Protein AF-A0A955LQU4-F1 (afdb_monomer)

Radius of gyration: 22.31 Å; Cα contacts (8 Å, |Δi|>4): 212; chains: 1; bounding box: 45×70×63 Å

Solvent-accessible surface area (backbone atoms only — not comparable to full-atom values): 13825 Å² total; per-residue (Å²): 140,81,87,83,70,94,76,80,77,74,74,73,78,75,71,75,77,79,80,69,67,91,81,78,77,40,45,30,39,38,71,84,73,49,65,41,46,60,78,84,33,59,74,56,64,71,61,47,57,58,42,55,76,76,35,56,70,70,55,35,55,52,48,52,51,49,51,27,34,52,47,47,26,52,52,51,50,52,51,55,42,51,52,56,29,56,76,69,72,57,76,84,48,72,68,57,51,50,32,38,32,54,64,73,68,58,80,57,99,74,73,55,69,68,56,51,52,50,51,46,51,51,53,47,50,51,51,42,43,25,52,34,29,73,76,59,31,73,56,27,29,41,45,95,87,70,50,75,41,35,46,46,10,51,51,54,50,53,51,50,35,41,73,71,61,30,42,44,52,82,44,70,74,50,51,52,15,56,51,49,57,40,60,83,50,47,69,92,78,33,58,74,43,58,68,64,58,48,52,48,49,53,67,33,51,91,39,50,77,77,45,63,70,54,64,68,43,54,70,70,56,47,48,50,53,52,49,49,55,53,50,45,57,52,55,63,73,75,109

Nearest PDB structures (foldseek):
  7n9l-assembly1_A  TM=2.670E-01  e=8.583E+00  Paramagnetospirillum magnetotacticum
  5cdo-assembly2_R  TM=2.499E-01  e=8.583E+00  Staphylococcus aureus subsp. aureus N315

Secondary structure (DSSP, 8-state):
-------------------S-TTS--SEEETTTEEE-GGGGPPPHHHHHHHHHHS-HHHHHHHHHHHHHHHHHHHHHHHHHHHHHHHTT----HHHHHHHHHHTT---S---HHHHHHHHHHHHHHHHHHHHHHHH---EEE-TTS-EEEHHHHHHHHHHHHHTT-EE-SSGGGGHHHHHHHHTT-TTTSPEEPHHHHHHHHHS-TTS-TTHHHHHS-HHHHHHHHHHHHHHHHHHHH-

Mean predicted aligned error: 10.2 Å

Foldseek 3Di:
DDDPDDDPPVPPPPVPDPVPPPDDQAQKFAQNPDGHHLVQLFDPPVVLVVVPVVDDPVVSVVVRLVSSLQSLLVVNVVVLLVVLCVVVVHDQDPVLLVLQCVVVVNPDPDDDPVVSVVSRVVVSVLLSQLSLCVVQNDWWFQDPVRDIGRLRSVVVSVVVSVVVVNIDGPDPSSVVSVVVNCVVCPVVPTDIDQSLRVLCCSCDPPSDDSDDSLVPDDVVVVVVSVVVNVVSVVVVVVD

Sequence (239 aa):
MKRYSAGMILLLALSVVSSSAAGDEPAAAVFNNDRIMPQALQLPEDRAASRRTELSEVKFLQFEYTYRMETLARRIHAKMKHRLLEEYGYEVTDLEVNAYLQQVRKLRSKMSEAELIQVRSQIADWHFDSILYDRFGGQAVRLPNGRIKPVEAYYAYVEELMAEKVLFFPIIEYRAALKILSVYFERDKYPEVHELEALKYFLQPSWGPFNERYNALPMREKIRIRNEIKRLRIIQKAL

pLDDT: mean 79.17, std 15.27, range [38.69, 96.88]

Structure (mmCIF, N/CA/C/O backbone):
data_AF-A0A955LQU4-F1
#
_entry.id   AF-A0A955LQU4-F1
#
loop_
_atom_site.group_PDB
_atom_site.id
_atom_site.type_symbol
_atom_site.label_atom_id
_atom_site.label_alt_id
_atom_site.label_comp_id
_atom_site.label_asym_id
_atom_site.label_entity_id
_atom_site.label_seq_id
_atom_site.pdbx_PDB_ins_code
_atom_site.Cartn_x
_atom_site.Cartn_y
_atom_site.Cartn_z
_atom_site.occupancy
_atom_site.B_iso_or_equiv
_atom_site.auth_seq_id
_atom_site.auth_comp_id
_atom_site.auth_asym_id
_atom_site.auth_atom_id
_atom_site.pdbx_PDB_model_num
ATOM 1 N N . MET A 1 1 ? 19.299 -49.299 -18.671 1.00 40.16 1 MET A N 1
ATOM 2 C CA . MET A 1 1 ? 19.823 -47.914 -18.660 1.00 40.16 1 MET A CA 1
ATOM 3 C C . MET A 1 1 ? 19.243 -47.163 -19.851 1.00 40.16 1 MET A C 1
ATOM 5 O O . MET A 1 1 ? 19.657 -47.420 -20.972 1.00 40.16 1 MET A O 1
ATOM 9 N N . LYS A 1 2 ? 18.244 -46.299 -19.633 1.00 39.81 2 LYS A N 1
ATOM 10 C CA . LYS A 1 2 ? 17.692 -45.412 -20.667 1.00 39.81 2 LYS A CA 1
ATOM 11 C C . LYS A 1 2 ? 17.990 -43.971 -20.262 1.00 39.81 2 LYS A C 1
ATOM 13 O O . LYS A 1 2 ? 17.513 -43.510 -19.232 1.00 39.81 2 LYS A O 1
ATOM 18 N N . ARG A 1 3 ? 18.831 -43.307 -21.054 1.00 49.62 3 ARG A N 1
ATOM 19 C CA . ARG A 1 3 ? 19.042 -41.859 -21.024 1.00 49.62 3 ARG A CA 1
ATOM 20 C C . ARG A 1 3 ? 17.845 -41.226 -21.735 1.00 49.62 3 ARG A C 1
ATOM 22 O O . ARG A 1 3 ? 17.721 -41.402 -22.941 1.00 49.62 3 ARG A O 1
ATOM 29 N N . TYR A 1 4 ? 16.979 -40.525 -21.007 1.00 49.25 4 TYR A N 1
ATOM 30 C CA . TYR A 1 4 ? 16.063 -39.562 -21.616 1.00 49.25 4 TYR A CA 1
ATOM 31 C C . TYR A 1 4 ? 16.709 -38.186 -21.511 1.00 49.25 4 TYR A C 1
ATOM 33 O O . TYR A 1 4 ? 16.733 -37.537 -20.470 1.00 49.25 4 TYR A O 1
ATOM 41 N N . SER A 1 5 ? 17.350 -37.844 -22.618 1.00 42.19 5 SER A N 1
ATOM 42 C CA . SER A 1 5 ? 17.880 -36.546 -22.987 1.00 42.19 5 SER A CA 1
ATOM 43 C C . SER A 1 5 ? 16.798 -35.469 -22.960 1.00 42.19 5 SER A C 1
ATOM 45 O O . SER A 1 5 ? 15.691 -35.687 -23.446 1.00 42.19 5 SER A O 1
ATOM 47 N N . ALA A 1 6 ? 17.183 -34.311 -22.421 1.00 47.75 6 ALA A N 1
ATOM 48 C CA . ALA A 1 6 ? 16.876 -32.974 -22.922 1.00 47.75 6 ALA A CA 1
ATOM 49 C C . ALA A 1 6 ? 15.773 -32.916 -23.992 1.00 47.75 6 ALA A C 1
ATOM 51 O O . ALA A 1 6 ? 16.010 -33.165 -25.171 1.00 47.75 6 ALA A O 1
ATOM 52 N N . GLY A 1 7 ? 14.572 -32.555 -23.562 1.00 38.69 7 GLY A N 1
ATOM 53 C CA . GLY A 1 7 ? 13.441 -32.356 -24.459 1.00 38.69 7 GLY A CA 1
ATOM 54 C C . GLY A 1 7 ? 12.296 -31.592 -23.816 1.00 38.69 7 GLY A C 1
ATOM 55 O O . GLY A 1 7 ? 11.179 -31.666 -24.301 1.00 38.69 7 GLY A O 1
ATOM 56 N N . MET A 1 8 ? 12.548 -30.856 -22.731 1.00 40.12 8 MET A N 1
ATOM 57 C CA . MET A 1 8 ? 11.617 -29.837 -22.260 1.00 40.12 8 MET A CA 1
ATOM 58 C C . MET A 1 8 ? 12.115 -28.502 -22.800 1.00 40.12 8 MET A C 1
ATOM 60 O O . MET A 1 8 ? 12.612 -27.641 -22.078 1.00 40.12 8 MET A O 1
ATOM 64 N N . ILE A 1 9 ? 12.004 -28.375 -24.127 1.00 46.25 9 ILE A N 1
ATOM 65 C CA . ILE A 1 9 ? 11.743 -27.093 -24.770 1.00 46.25 9 ILE A CA 1
ATOM 66 C C . ILE A 1 9 ? 10.423 -26.650 -24.143 1.00 46.25 9 ILE A C 1
ATOM 68 O O . ILE A 1 9 ? 9.337 -26.959 -24.629 1.00 46.25 9 ILE A O 1
ATOM 72 N N . LEU A 1 10 ? 10.528 -26.011 -22.978 1.00 42.56 10 LEU A N 1
ATOM 73 C CA . LEU A 1 10 ? 9.505 -25.121 -22.488 1.00 42.56 10 LEU A CA 1
ATOM 74 C C . LEU A 1 10 ? 9.496 -24.016 -23.538 1.00 42.56 10 LEU A C 1
ATOM 76 O O . LEU A 1 10 ? 10.286 -23.074 -23.481 1.00 42.56 10 LEU A O 1
ATOM 80 N N . LEU A 1 11 ? 8.686 -24.243 -24.572 1.00 44.16 11 LEU A N 1
ATOM 81 C CA . LEU A 1 11 ? 8.164 -23.236 -25.466 1.00 44.16 11 LEU A CA 1
ATOM 82 C C . LEU A 1 11 ? 7.558 -22.178 -24.549 1.00 44.16 11 LEU A C 1
ATOM 84 O O . LEU A 1 11 ? 6.384 -22.215 -24.188 1.00 44.16 11 LEU A O 1
ATOM 88 N N . LEU A 1 12 ? 8.421 -21.252 -24.133 1.00 42.44 12 LEU A N 1
ATOM 89 C CA . LEU A 1 12 ? 8.117 -19.846 -24.087 1.00 42.44 12 LEU A CA 1
ATOM 90 C C . LEU A 1 12 ? 7.324 -19.579 -25.359 1.00 42.44 12 LEU A C 1
ATOM 92 O O . LEU A 1 12 ? 7.883 -19.336 -26.427 1.00 42.44 12 LEU A O 1
ATOM 96 N N . ALA A 1 13 ? 6.004 -19.640 -25.224 1.00 46.00 13 ALA A N 1
ATOM 97 C CA . ALA A 1 13 ? 5.103 -18.801 -25.973 1.00 46.00 13 ALA A CA 1
ATOM 98 C C . ALA A 1 13 ? 5.449 -17.350 -25.599 1.00 46.00 13 ALA A C 1
ATOM 100 O O . ALA A 1 13 ? 4.719 -16.647 -24.914 1.00 46.00 13 ALA A O 1
ATOM 101 N N . LEU A 1 14 ? 6.626 -16.922 -26.061 1.00 41.50 14 LEU A N 1
ATOM 102 C CA . LEU A 1 14 ? 6.908 -15.604 -26.582 1.00 41.50 14 LEU A CA 1
ATOM 103 C C . LEU A 1 14 ? 6.019 -15.453 -27.820 1.00 41.50 14 LEU A C 1
ATOM 105 O O . LEU A 1 14 ? 6.490 -15.378 -28.951 1.00 41.50 14 LEU A O 1
ATOM 109 N N . SER A 1 15 ? 4.704 -15.427 -27.614 1.00 45.94 15 SER A N 1
ATOM 110 C CA . SER A 1 15 ? 3.785 -14.770 -28.530 1.00 45.94 15 SER A CA 1
ATOM 111 C C . SER A 1 15 ? 4.004 -13.271 -28.362 1.00 45.94 15 SER A C 1
ATOM 113 O O . SER A 1 15 ? 3.210 -12.544 -27.773 1.00 45.94 15 SER A O 1
ATOM 115 N N . VAL A 1 16 ? 5.160 -12.835 -28.857 1.00 45.94 16 VAL A N 1
ATOM 116 C CA . VAL A 1 16 ? 5.380 -11.477 -29.319 1.00 45.94 16 VAL A CA 1
ATOM 117 C C . VAL A 1 16 ? 4.377 -11.274 -30.457 1.00 45.94 16 VAL A C 1
ATOM 119 O O . VAL A 1 16 ? 4.255 -12.114 -31.345 1.00 45.94 16 VAL A O 1
ATOM 122 N N . VAL A 1 17 ? 3.666 -10.150 -30.402 1.00 43.34 17 VAL A N 1
ATOM 123 C CA . VAL A 1 17 ? 2.757 -9.624 -31.433 1.00 43.34 17 VAL A CA 1
ATOM 124 C C . VAL A 1 17 ? 1.354 -10.249 -31.493 1.00 43.34 17 VAL A C 1
ATOM 126 O O . VAL A 1 17 ? 0.945 -10.821 -32.497 1.00 43.34 17 VAL A O 1
ATOM 129 N N . SER A 1 18 ? 0.529 -9.993 -30.475 1.00 41.38 18 SER A N 1
ATOM 130 C CA . SER A 1 18 ? -0.852 -9.601 -30.794 1.00 41.38 18 SER A CA 1
ATOM 131 C C . SER A 1 18 ? -0.834 -8.112 -31.131 1.00 41.38 18 SER A C 1
ATOM 133 O O . SER A 1 18 ? -0.948 -7.255 -30.261 1.00 41.38 18 SER A O 1
ATOM 135 N N . SER A 1 19 ? -0.641 -7.805 -32.414 1.00 42.69 19 SER A N 1
ATOM 136 C CA . SER A 1 19 ? -0.897 -6.501 -33.035 1.00 42.69 19 SER A CA 1
ATOM 137 C C . SER A 1 19 ? -2.405 -6.242 -33.165 1.00 42.69 19 SER A C 1
ATOM 139 O O . SER A 1 19 ? -2.889 -5.770 -34.192 1.00 42.69 19 SER A O 1
ATOM 141 N N . SER A 1 20 ? -3.174 -6.568 -32.129 1.00 43.19 20 SER A N 1
ATOM 142 C CA . SER A 1 20 ? -4.546 -6.111 -31.965 1.00 43.19 20 SER A CA 1
ATOM 143 C C . SER A 1 20 ? -4.470 -4.651 -31.540 1.00 43.19 20 SER A C 1
ATOM 145 O O . SER A 1 20 ? -4.216 -4.381 -30.374 1.00 43.19 20 SER A O 1
ATOM 147 N N . ALA A 1 21 ? -4.571 -3.742 -32.515 1.00 47.31 21 ALA A N 1
ATOM 148 C CA . ALA A 1 21 ? -4.733 -2.297 -32.341 1.00 47.31 21 ALA A CA 1
ATOM 149 C C . ALA A 1 21 ? -4.040 -1.742 -31.081 1.00 47.31 21 ALA A C 1
ATOM 151 O O . ALA A 1 21 ? -4.667 -1.529 -30.044 1.00 47.31 21 ALA A O 1
ATOM 152 N N . ALA A 1 22 ? -2.725 -1.524 -31.170 1.00 51.47 22 ALA A N 1
ATOM 153 C CA . ALA A 1 22 ? -1.984 -0.776 -30.164 1.00 51.47 22 ALA A CA 1
ATOM 154 C C . ALA A 1 22 ? -2.627 0.615 -30.009 1.00 51.47 22 ALA A C 1
ATOM 156 O O . ALA A 1 22 ? -2.397 1.498 -30.829 1.00 51.47 22 ALA A O 1
ATOM 157 N N . GLY A 1 23 ? -3.476 0.792 -28.998 1.00 55.94 23 GLY A N 1
ATOM 158 C CA . GLY A 1 23 ? -4.169 2.057 -28.777 1.00 55.94 23 GLY A CA 1
ATOM 159 C C . GLY A 1 23 ? -4.952 2.100 -27.475 1.00 55.94 23 GLY A C 1
ATOM 160 O O . GLY A 1 23 ? -4.567 2.832 -26.567 1.00 55.94 23 GLY A O 1
ATOM 161 N N . ASP A 1 24 ? -6.005 1.289 -27.349 1.00 71.38 24 ASP A N 1
ATOM 162 C CA . ASP A 1 24 ? -7.117 1.704 -26.478 1.00 71.38 24 ASP A CA 1
ATOM 163 C C . ASP A 1 24 ? -7.481 0.758 -25.330 1.00 71.38 24 ASP A C 1
ATOM 165 O O . ASP A 1 24 ? -8.279 1.136 -24.462 1.00 71.38 24 ASP A O 1
ATOM 169 N N . GLU A 1 25 ? -6.916 -0.452 -25.277 1.00 84.75 25 GLU A N 1
ATOM 170 C CA . GLU A 1 25 ? -7.230 -1.381 -24.191 1.00 84.75 25 GLU A CA 1
ATOM 171 C C . GLU A 1 25 ? -6.335 -1.126 -22.962 1.00 84.75 25 GLU A C 1
ATOM 173 O O . GLU A 1 25 ? -5.103 -1.174 -23.059 1.00 84.75 25 GLU A O 1
ATOM 178 N N . PRO A 1 26 ? -6.920 -0.821 -21.788 1.00 88.44 26 PRO A N 1
ATOM 179 C CA . PRO A 1 26 ? -6.140 -0.557 -20.588 1.00 88.44 26 PRO A CA 1
ATOM 180 C C . PRO A 1 26 ? -5.525 -1.848 -20.036 1.00 88.44 26 PRO A C 1
ATOM 182 O O . PRO A 1 26 ? -6.122 -2.913 -20.106 1.00 88.44 26 PRO A O 1
ATOM 185 N N . ALA A 1 27 ? -4.366 -1.757 -19.385 1.00 86.75 27 ALA A N 1
ATOM 186 C CA . ALA A 1 27 ? -3.795 -2.873 -18.631 1.00 86.75 27 ALA A CA 1
ATOM 187 C C . ALA A 1 27 ? -4.682 -3.275 -17.437 1.00 86.75 27 ALA A C 1
ATOM 189 O O . ALA A 1 27 ? -4.802 -4.453 -17.100 1.00 86.75 27 ALA A O 1
ATOM 190 N N . ALA A 1 28 ? -5.318 -2.288 -16.805 1.00 86.31 28 ALA A N 1
ATOM 191 C CA . ALA A 1 28 ? -6.349 -2.491 -15.798 1.00 86.31 28 ALA A CA 1
ATOM 192 C C . ALA A 1 28 ? -7.329 -1.315 -15.795 1.00 86.31 28 ALA A C 1
ATOM 194 O O . ALA A 1 28 ? -6.941 -0.173 -16.056 1.00 86.31 28 ALA A O 1
ATOM 195 N N . ALA A 1 29 ? -8.581 -1.594 -15.452 1.00 86.81 29 ALA A N 1
ATOM 196 C CA . ALA A 1 29 ? -9.570 -0.584 -15.112 1.00 86.81 29 ALA A CA 1
ATOM 197 C C . ALA A 1 29 ? -9.882 -0.695 -13.618 1.00 86.81 29 ALA A C 1
ATOM 199 O O . ALA A 1 29 ? -10.211 -1.775 -13.121 1.00 86.81 29 ALA A O 1
ATOM 200 N N . VAL A 1 30 ? -9.752 0.424 -12.912 1.00 85.31 30 VAL A N 1
ATOM 201 C CA . VAL A 1 30 ? -10.101 0.557 -11.498 1.00 85.31 30 VAL A CA 1
ATOM 202 C C . VAL A 1 30 ? -11.245 1.576 -11.410 1.00 85.31 30 VAL A C 1
ATOM 204 O O . VAL A 1 30 ? -11.258 2.556 -12.143 1.00 85.31 30 VAL A O 1
ATOM 207 N N . PHE A 1 31 ? -12.253 1.334 -10.584 1.00 86.69 31 PHE A N 1
ATOM 208 C CA . PHE A 1 31 ? -13.381 2.234 -10.304 1.00 86.69 31 PHE A CA 1
ATOM 209 C C . PHE A 1 31 ? -14.068 2.826 -11.547 1.00 86.69 31 PHE A C 1
ATOM 211 O O . PHE A 1 31 ? -14.345 4.020 -11.605 1.00 86.69 31 PHE A O 1
ATOM 218 N N . ASN A 1 32 ? -14.347 1.970 -12.540 1.00 71.31 32 ASN A N 1
ATOM 219 C CA . ASN A 1 32 ? -15.077 2.224 -13.797 1.00 71.31 32 ASN A CA 1
ATOM 220 C C . ASN A 1 32 ? -14.512 3.295 -14.753 1.00 71.31 32 ASN A C 1
ATOM 222 O O . ASN A 1 32 ? -14.767 3.199 -15.950 1.00 71.31 32 ASN A O 1
ATOM 226 N N . ASN A 1 33 ? -13.685 4.235 -14.290 1.00 73.81 33 ASN A N 1
ATOM 227 C CA . ASN A 1 33 ? -13.154 5.339 -15.101 1.00 73.81 33 ASN A CA 1
ATOM 228 C C . ASN A 1 33 ? -11.627 5.470 -15.041 1.00 73.81 33 ASN A C 1
ATOM 230 O O . ASN A 1 33 ? -11.029 6.131 -15.889 1.00 73.81 33 ASN A O 1
ATOM 234 N N . ASP A 1 34 ? -10.972 4.809 -14.088 1.00 86.56 34 ASP A N 1
ATOM 235 C CA . ASP A 1 34 ? -9.530 4.904 -13.930 1.00 86.56 34 ASP A CA 1
ATOM 236 C C . ASP A 1 34 ? -8.807 3.813 -14.720 1.00 86.56 34 ASP A C 1
ATOM 238 O O . ASP A 1 34 ? -8.510 2.715 -14.235 1.00 86.56 34 ASP A O 1
ATOM 242 N N . ARG A 1 35 ? -8.495 4.147 -15.971 1.00 90.38 35 ARG A N 1
ATOM 243 C CA . ARG A 1 35 ? -7.749 3.293 -16.896 1.00 90.38 35 ARG A CA 1
ATOM 244 C C . ARG A 1 35 ? -6.244 3.419 -16.674 1.00 90.38 35 ARG A C 1
ATOM 246 O O . ARG A 1 35 ? -5.666 4.497 -16.802 1.00 90.38 35 ARG A O 1
ATOM 253 N N . ILE A 1 36 ? -5.586 2.303 -16.378 1.00 90.69 36 ILE A N 1
ATOM 254 C CA . ILE A 1 36 ? -4.126 2.216 -16.330 1.00 90.69 36 ILE A CA 1
ATOM 255 C C . ILE A 1 36 ? -3.648 1.721 -17.690 1.00 90.69 36 ILE A C 1
ATOM 257 O O . ILE A 1 36 ? -3.820 0.552 -18.018 1.00 90.69 36 ILE A O 1
ATOM 261 N N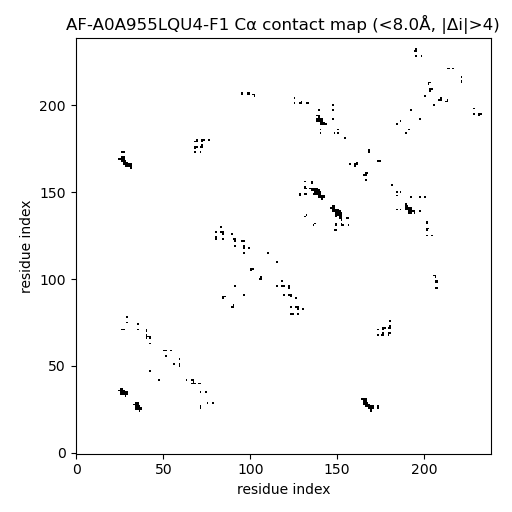 . MET A 1 37 ? -3.053 2.609 -18.481 1.00 92.31 37 MET A N 1
ATOM 262 C CA . MET A 1 37 ? -2.593 2.277 -19.830 1.00 92.31 37 MET A CA 1
ATOM 263 C C . MET A 1 37 ? -1.240 1.542 -19.807 1.00 92.31 37 MET A C 1
ATOM 265 O O . MET A 1 37 ? -0.397 1.868 -18.964 1.00 92.31 37 MET A O 1
ATOM 269 N N . PRO A 1 38 ? -0.981 0.589 -20.725 1.00 89.88 38 PRO A N 1
ATOM 270 C CA . PRO A 1 38 ? 0.285 -0.152 -20.778 1.00 89.88 38 PRO A CA 1
ATOM 271 C C . PRO A 1 38 ? 1.540 0.732 -20.858 1.00 89.88 38 PRO A C 1
ATOM 273 O O . PRO A 1 38 ? 2.564 0.404 -20.260 1.00 89.88 38 PRO A O 1
ATOM 276 N N . GLN A 1 39 ? 1.458 1.882 -21.534 1.00 90.94 39 GLN A N 1
ATOM 277 C CA . GLN A 1 39 ? 2.551 2.854 -21.670 1.00 90.94 39 GLN A CA 1
ATOM 278 C C . GLN A 1 39 ? 2.987 3.410 -20.306 1.00 90.94 39 GLN A C 1
ATOM 280 O O . GLN A 1 39 ? 4.168 3.637 -20.069 1.00 90.94 39 GLN A O 1
ATOM 285 N N . ALA A 1 40 ? 2.054 3.543 -19.358 1.00 90.38 40 ALA A N 1
ATOM 286 C CA . ALA A 1 40 ? 2.338 4.007 -18.000 1.00 90.38 40 ALA A CA 1
ATOM 287 C C . ALA A 1 40 ? 3.061 2.960 -17.125 1.00 90.38 40 ALA A C 1
ATOM 289 O O . ALA A 1 40 ? 3.354 3.237 -15.953 1.00 90.38 40 ALA A O 1
ATOM 290 N N . LEU A 1 41 ? 3.293 1.758 -17.666 1.00 92.12 41 LEU A N 1
ATOM 291 C CA . LEU A 1 41 ? 3.963 0.633 -17.013 1.00 92.12 41 LEU A CA 1
ATOM 292 C C . LEU A 1 41 ? 5.334 0.313 -17.627 1.00 92.12 41 LEU A C 1
ATOM 294 O O . LEU A 1 41 ? 5.980 -0.640 -17.189 1.00 92.12 41 LEU A O 1
ATOM 298 N N . GLN A 1 42 ? 5.753 1.058 -18.654 1.00 92.00 42 GLN A N 1
ATOM 299 C CA . GLN A 1 42 ? 7.024 0.832 -19.334 1.00 92.00 42 GLN A CA 1
ATOM 300 C C . GLN A 1 42 ? 8.205 1.195 -18.432 1.00 92.00 42 GLN A C 1
ATOM 302 O O . GLN A 1 42 ? 8.149 2.141 -17.642 1.00 92.00 42 GLN A O 1
ATOM 307 N N . LEU A 1 43 ? 9.277 0.414 -18.550 1.00 91.94 43 LEU A N 1
ATOM 308 C CA . LEU A 1 43 ? 10.543 0.708 -17.896 1.00 91.94 43 LEU A CA 1
ATOM 309 C C . LEU A 1 43 ? 11.155 1.963 -18.548 1.00 91.94 43 LEU A C 1
ATOM 311 O O . LEU A 1 43 ? 11.259 1.988 -19.773 1.00 91.94 43 LEU A O 1
ATOM 315 N N . PRO A 1 44 ? 11.573 2.980 -17.771 1.00 95.12 44 PRO A N 1
ATOM 316 C CA . PRO A 1 44 ? 12.261 4.148 -18.319 1.00 95.12 44 PRO A CA 1
ATOM 317 C C . PRO A 1 44 ? 13.475 3.756 -19.173 1.00 95.12 44 PRO A C 1
ATOM 319 O O . PRO A 1 44 ? 14.201 2.825 -18.813 1.00 95.12 44 PRO A O 1
ATOM 322 N N . GLU A 1 45 ? 13.683 4.444 -20.300 1.00 95.12 45 GLU A N 1
ATOM 323 C CA . GLU A 1 45 ? 14.690 4.069 -21.308 1.00 95.12 45 GLU A CA 1
ATOM 324 C C . GLU A 1 45 ? 16.115 4.025 -20.744 1.00 95.12 45 GLU A C 1
ATOM 326 O O . GLU A 1 45 ? 16.871 3.101 -21.039 1.00 95.12 45 GLU A O 1
ATOM 331 N N . ASP A 1 46 ? 16.464 4.974 -19.877 1.00 95.62 46 ASP A N 1
ATOM 332 C CA . ASP A 1 46 ? 17.749 5.042 -19.178 1.00 95.62 46 ASP A CA 1
ATOM 333 C C . ASP A 1 46 ? 17.990 3.795 -18.313 1.00 95.62 46 ASP A C 1
ATOM 335 O O . ASP A 1 46 ? 19.052 3.163 -18.361 1.00 95.62 46 ASP A O 1
ATOM 339 N N . ARG A 1 47 ? 16.964 3.375 -17.569 1.00 94.44 47 ARG A N 1
ATOM 340 C CA . ARG A 1 47 ? 17.005 2.175 -16.732 1.00 94.44 47 ARG A CA 1
ATOM 341 C C . ARG A 1 47 ? 17.002 0.900 -17.570 1.00 94.44 47 ARG A C 1
ATOM 343 O O . ARG A 1 47 ? 17.664 -0.067 -17.192 1.00 94.44 47 ARG A O 1
ATOM 350 N N . ALA A 1 48 ? 16.282 0.885 -18.688 1.00 95.50 48 ALA A N 1
ATOM 351 C CA . ALA A 1 48 ? 16.277 -0.231 -19.626 1.00 95.50 48 ALA A CA 1
ATOM 352 C C . ALA A 1 48 ? 17.663 -0.427 -20.254 1.00 95.50 48 ALA A C 1
ATOM 354 O O . ALA A 1 48 ? 18.198 -1.535 -20.209 1.00 95.50 48 ALA A O 1
ATOM 355 N N . ALA A 1 49 ? 18.276 0.650 -20.753 1.00 95.81 49 ALA A N 1
ATOM 356 C CA . ALA A 1 49 ? 19.616 0.632 -21.332 1.00 95.81 49 ALA A CA 1
ATOM 357 C C . ALA A 1 49 ? 20.659 0.130 -20.324 1.00 95.81 49 ALA A C 1
ATOM 359 O O . ALA A 1 49 ? 21.416 -0.787 -20.635 1.00 95.81 49 ALA A O 1
ATOM 360 N N . SER A 1 50 ? 20.636 0.649 -19.091 1.00 95.62 50 SER A N 1
ATOM 361 C CA . SER A 1 50 ? 21.527 0.195 -18.015 1.00 95.62 50 SER A CA 1
ATOM 362 C C . SER A 1 50 ? 21.335 -1.283 -17.660 1.00 95.62 50 SER A C 1
ATOM 364 O O . SER A 1 50 ? 22.312 -1.984 -17.428 1.00 95.62 50 SER A O 1
ATOM 366 N N . ARG A 1 51 ? 20.104 -1.807 -17.633 1.00 95.75 51 ARG A N 1
ATOM 367 C CA . ARG A 1 51 ? 19.882 -3.224 -17.288 1.00 95.75 51 ARG A CA 1
ATOM 368 C C . ARG A 1 51 ? 20.216 -4.186 -18.420 1.00 95.75 51 ARG A C 1
ATOM 370 O O . ARG A 1 51 ? 20.616 -5.311 -18.133 1.00 95.75 51 ARG A O 1
ATOM 377 N N . ARG A 1 52 ? 20.099 -3.762 -19.681 1.00 95.31 52 ARG A N 1
ATOM 378 C CA . ARG A 1 52 ? 20.499 -4.575 -20.844 1.00 95.31 52 ARG A CA 1
ATOM 379 C C . ARG A 1 52 ? 22.003 -4.820 -20.917 1.00 95.31 52 ARG A C 1
ATOM 381 O O . ARG A 1 52 ? 22.407 -5.841 -21.457 1.00 95.31 52 ARG A O 1
ATOM 388 N N . THR A 1 53 ? 22.832 -3.924 -20.381 1.00 96.88 53 THR A N 1
ATOM 389 C CA . THR A 1 53 ? 24.289 -4.142 -20.338 1.00 96.88 53 THR A CA 1
ATOM 390 C C . THR A 1 53 ? 24.705 -5.109 -19.226 1.00 96.88 53 THR A C 1
ATOM 392 O O . THR A 1 53 ? 25.750 -5.745 -19.329 1.00 96.88 53 THR A O 1
ATOM 395 N N . GLU A 1 54 ? 23.893 -5.242 -18.175 1.00 96.38 54 GLU A N 1
ATOM 396 C CA . GLU A 1 54 ? 24.188 -6.063 -16.992 1.00 96.38 54 GLU A CA 1
ATOM 397 C C . GLU A 1 54 ? 23.604 -7.481 -17.062 1.00 96.38 54 GLU A C 1
ATOM 399 O O . GLU A 1 54 ? 24.120 -8.411 -16.438 1.00 96.38 54 GLU A O 1
ATOM 404 N N . LEU A 1 55 ? 22.486 -7.649 -17.767 1.00 96.38 55 LEU A N 1
ATOM 405 C CA . LEU A 1 55 ? 21.702 -8.878 -17.778 1.00 96.38 55 LEU A CA 1
ATOM 406 C C . LEU A 1 55 ? 21.765 -9.550 -19.148 1.00 96.38 55 LEU A C 1
ATOM 408 O O . LEU A 1 55 ? 21.800 -8.894 -20.182 1.00 96.38 55 LEU A O 1
ATOM 412 N N . SER A 1 56 ? 21.703 -10.883 -19.161 1.00 96.75 56 SER A N 1
ATOM 413 C CA . SER A 1 56 ? 21.390 -11.595 -20.400 1.00 96.75 56 SER A CA 1
ATOM 414 C C . SER A 1 56 ? 19.983 -11.232 -20.876 1.00 96.75 56 SER A C 1
ATOM 416 O O . SER A 1 56 ? 19.122 -10.916 -20.055 1.00 96.75 56 SER A O 1
ATOM 418 N N . GLU A 1 57 ? 19.716 -11.366 -22.176 1.00 95.19 57 GLU A N 1
ATOM 419 C CA . GLU A 1 57 ? 18.412 -11.029 -22.769 1.00 95.19 57 GLU A CA 1
ATOM 420 C C . GLU A 1 57 ? 17.236 -11.687 -22.027 1.00 95.19 57 GLU A C 1
ATOM 422 O O . GLU A 1 57 ? 1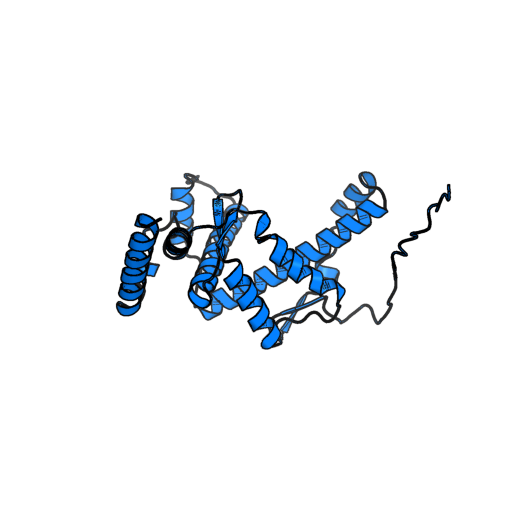6.279 -11.025 -21.639 1.00 95.19 57 GLU A O 1
ATOM 427 N N . VAL A 1 58 ? 17.349 -12.981 -21.707 1.00 95.31 58 VAL A N 1
ATOM 428 C CA . VAL A 1 58 ? 16.317 -13.715 -20.950 1.00 95.31 58 VAL A CA 1
ATOM 429 C C . VAL A 1 58 ? 16.081 -13.104 -19.563 1.00 95.31 58 VAL A C 1
ATOM 431 O O . VAL A 1 58 ? 14.936 -12.938 -19.142 1.00 95.31 58 VAL A O 1
ATOM 434 N N . LYS A 1 59 ? 17.153 -12.745 -18.844 1.00 94.25 59 LYS A N 1
ATOM 435 C CA . LYS A 1 59 ? 17.049 -12.115 -17.518 1.00 94.25 59 LYS A CA 1
ATOM 436 C C . LYS A 1 59 ? 16.501 -10.694 -17.612 1.00 94.25 59 LYS A C 1
ATOM 438 O O . LYS A 1 59 ? 15.756 -10.281 -16.727 1.00 94.25 59 LYS A O 1
ATOM 443 N N . PHE A 1 60 ? 16.849 -9.962 -18.667 1.00 95.00 60 PHE A N 1
ATOM 444 C CA . PHE A 1 60 ? 16.323 -8.629 -18.926 1.00 95.00 60 PHE A CA 1
ATOM 445 C C . PHE A 1 60 ? 14.810 -8.669 -19.173 1.00 95.00 60 PHE A C 1
ATOM 447 O O . PHE A 1 60 ? 14.074 -7.947 -18.505 1.00 95.00 60 PHE A O 1
ATOM 454 N N . LEU A 1 61 ? 14.328 -9.571 -20.033 1.00 92.44 61 LEU A N 1
ATOM 455 C CA . LEU A 1 61 ? 12.893 -9.743 -20.294 1.00 92.44 61 LEU A CA 1
ATOM 456 C C . LEU A 1 61 ? 12.119 -10.135 -19.024 1.00 92.44 61 LEU A C 1
ATOM 458 O O . LEU A 1 61 ? 11.035 -9.613 -18.760 1.00 92.44 61 LEU A O 1
ATOM 462 N N . GLN A 1 62 ? 12.687 -11.013 -18.191 1.00 88.44 62 GLN A N 1
ATOM 463 C CA . GLN A 1 62 ? 12.090 -11.371 -16.900 1.00 88.44 62 GLN A CA 1
ATOM 464 C C . GLN A 1 62 ? 12.042 -10.178 -15.931 1.00 88.44 62 GLN A C 1
ATOM 466 O O . GLN A 1 62 ? 11.046 -9.981 -15.225 1.00 88.44 62 GLN A O 1
ATOM 471 N N . PHE A 1 63 ? 13.109 -9.379 -15.893 1.00 90.31 63 PHE A N 1
ATOM 472 C CA . PHE A 1 63 ? 13.171 -8.159 -15.096 1.00 90.31 63 PHE A CA 1
ATOM 473 C C . PHE A 1 63 ? 12.120 -7.141 -15.556 1.00 90.31 63 PHE A C 1
ATOM 475 O O . PHE A 1 63 ? 11.377 -6.616 -14.729 1.00 90.31 63 PHE A O 1
ATOM 482 N N . GLU A 1 64 ? 12.011 -6.901 -16.862 1.00 92.19 64 GLU A N 1
ATOM 483 C CA . GLU A 1 64 ? 11.032 -5.986 -17.450 1.00 92.19 64 GLU A CA 1
ATOM 484 C C . GLU A 1 64 ? 9.593 -6.434 -17.159 1.00 92.19 64 GLU A C 1
ATOM 486 O O . GLU A 1 64 ? 8.759 -5.628 -16.738 1.00 92.19 64 GLU A O 1
ATOM 491 N N . TYR A 1 65 ? 9.306 -7.733 -17.297 1.00 87.69 65 TYR A N 1
ATOM 492 C CA . TYR A 1 65 ? 8.014 -8.299 -16.917 1.00 87.69 65 TYR A CA 1
ATOM 493 C C . TYR A 1 65 ? 7.697 -8.040 -15.438 1.00 87.69 65 TYR A C 1
ATOM 495 O O . TYR A 1 65 ? 6.625 -7.517 -15.124 1.00 87.69 65 TYR A O 1
ATOM 503 N N . THR A 1 66 ? 8.640 -8.347 -14.542 1.00 86.50 66 THR A N 1
ATOM 504 C CA . THR A 1 66 ? 8.486 -8.128 -13.094 1.00 86.50 66 THR A CA 1
ATOM 505 C C . THR A 1 66 ? 8.228 -6.655 -12.785 1.00 86.50 66 THR A C 1
ATOM 507 O O . THR A 1 66 ? 7.251 -6.328 -12.113 1.00 86.50 66 THR A O 1
ATOM 510 N N . TYR A 1 67 ? 9.034 -5.753 -13.351 1.00 89.88 67 TYR A N 1
ATOM 511 C CA . TYR A 1 67 ? 8.886 -4.309 -13.179 1.00 89.88 67 TYR A CA 1
ATOM 512 C C . TYR A 1 67 ? 7.495 -3.818 -13.595 1.00 89.88 67 TYR A C 1
ATOM 514 O O . TYR A 1 67 ? 6.857 -3.037 -12.881 1.00 89.88 67 TYR A O 1
ATOM 522 N N . ARG A 1 68 ? 7.005 -4.290 -14.745 1.00 90.19 68 ARG A N 1
ATOM 523 C CA . ARG A 1 68 ? 5.692 -3.930 -15.284 1.00 90.19 68 ARG A CA 1
ATOM 524 C C . ARG A 1 68 ? 4.564 -4.389 -14.360 1.00 90.19 68 ARG A C 1
ATOM 526 O O . ARG A 1 68 ? 3.662 -3.603 -14.069 1.00 90.19 68 ARG A O 1
ATOM 533 N N . MET A 1 69 ? 4.627 -5.627 -13.864 1.00 86.88 69 MET A N 1
ATOM 534 C CA . MET A 1 69 ? 3.627 -6.156 -12.931 1.00 86.88 69 MET A CA 1
ATOM 535 C C . MET A 1 69 ? 3.662 -5.431 -11.575 1.00 86.88 69 MET A C 1
ATOM 537 O O . MET A 1 69 ? 2.609 -5.070 -11.054 1.00 86.88 69 MET A O 1
ATOM 541 N N . GLU A 1 70 ? 4.847 -5.153 -11.022 1.00 86.56 70 GLU A N 1
ATOM 542 C CA . GLU A 1 70 ? 5.002 -4.393 -9.770 1.00 86.56 70 GLU A CA 1
ATOM 543 C C . GLU A 1 70 ? 4.489 -2.956 -9.896 1.00 86.56 70 GLU A C 1
ATOM 545 O O . GLU A 1 70 ? 3.851 -2.424 -8.984 1.00 86.56 70 GLU A O 1
ATOM 550 N N . THR A 1 71 ? 4.752 -2.316 -11.034 1.00 90.44 71 THR A N 1
ATOM 551 C CA . THR A 1 71 ? 4.275 -0.960 -11.316 1.00 90.44 71 THR A CA 1
ATOM 552 C C . THR A 1 71 ? 2.756 -0.939 -11.430 1.00 90.44 71 THR A C 1
ATOM 554 O O . THR A 1 71 ? 2.113 -0.060 -10.851 1.00 90.44 71 THR A O 1
ATOM 557 N N . LEU A 1 72 ? 2.168 -1.928 -12.109 1.00 89.19 72 LEU A N 1
ATOM 558 C CA . LEU A 1 72 ? 0.719 -2.067 -12.198 1.00 89.19 72 LEU A CA 1
ATOM 559 C C . LEU A 1 72 ? 0.093 -2.287 -10.817 1.00 89.19 72 LEU A C 1
ATOM 561 O O . LEU A 1 72 ? -0.820 -1.554 -10.441 1.00 89.19 72 LEU A O 1
ATOM 565 N N . ALA A 1 73 ? 0.633 -3.225 -10.038 1.00 86.50 73 ALA A N 1
ATOM 566 C CA . ALA A 1 73 ? 0.207 -3.500 -8.670 1.00 86.50 73 ALA A CA 1
ATOM 567 C C . ALA A 1 73 ? 0.237 -2.224 -7.812 1.00 86.50 73 ALA A C 1
ATOM 569 O O . ALA A 1 73 ? -0.772 -1.843 -7.221 1.00 86.50 73 ALA A O 1
ATOM 570 N N . ARG A 1 74 ? 1.351 -1.481 -7.819 1.00 88.88 74 ARG A N 1
ATOM 571 C CA . ARG A 1 74 ? 1.487 -0.227 -7.060 1.00 88.88 74 ARG A CA 1
ATOM 572 C C . ARG A 1 74 ? 0.443 0.817 -7.458 1.00 88.88 74 ARG A C 1
ATOM 574 O O . ARG A 1 74 ? -0.097 1.493 -6.585 1.00 88.88 74 ARG A O 1
ATOM 581 N N . ARG A 1 75 ? 0.150 0.952 -8.755 1.00 91.19 75 ARG A N 1
ATOM 582 C CA . ARG A 1 75 ? -0.870 1.888 -9.256 1.00 91.19 75 ARG A CA 1
ATOM 583 C C . ARG A 1 75 ? -2.276 1.483 -8.813 1.00 91.19 75 ARG A C 1
ATOM 585 O O . ARG A 1 75 ? -3.027 2.344 -8.367 1.00 91.19 75 ARG A O 1
ATOM 592 N N . ILE A 1 76 ? -2.610 0.195 -8.884 1.00 89.88 76 ILE A N 1
ATOM 593 C CA . ILE A 1 76 ? -3.897 -0.332 -8.408 1.00 89.88 76 ILE A CA 1
ATOM 594 C C . ILE A 1 76 ? -4.035 -0.110 -6.901 1.00 89.88 76 ILE A C 1
ATOM 596 O O . ILE A 1 76 ? -5.023 0.473 -6.464 1.00 89.88 76 ILE A O 1
ATOM 600 N N . HIS A 1 77 ? -3.013 -0.466 -6.117 1.00 89.75 77 HIS A N 1
ATOM 601 C CA . HIS A 1 77 ? -2.990 -0.235 -4.672 1.00 89.75 77 HIS A CA 1
ATOM 602 C C . HIS A 1 77 ? -3.162 1.249 -4.327 1.00 89.75 77 HIS A C 1
ATOM 604 O O . HIS A 1 77 ? -3.917 1.589 -3.421 1.00 89.75 77 HIS A O 1
ATOM 610 N N . ALA A 1 78 ? -2.483 2.152 -5.042 1.00 90.56 78 ALA A N 1
ATOM 611 C CA . ALA A 1 78 ? -2.621 3.589 -4.817 1.00 90.56 78 ALA A CA 1
ATOM 612 C C . ALA A 1 78 ? -4.062 4.072 -5.041 1.00 90.56 78 ALA A C 1
ATOM 614 O O . ALA A 1 78 ? -4.570 4.843 -4.230 1.00 90.56 78 ALA A O 1
ATOM 615 N N . LYS A 1 79 ? -4.732 3.577 -6.089 1.00 91.31 79 LYS A N 1
ATOM 616 C CA . LYS A 1 79 ? -6.142 3.887 -6.359 1.00 91.31 79 LYS A CA 1
ATOM 617 C C . LYS A 1 79 ? -7.059 3.305 -5.287 1.00 91.31 79 LYS A C 1
ATOM 619 O O . LYS A 1 79 ? -7.857 4.042 -4.722 1.00 91.31 79 LYS A O 1
ATOM 624 N N . MET A 1 80 ? -6.897 2.023 -4.953 1.00 91.31 80 MET A N 1
ATOM 625 C CA . MET A 1 80 ? -7.634 1.356 -3.872 1.00 91.31 80 MET A CA 1
ATOM 626 C C . MET A 1 80 ? -7.539 2.115 -2.552 1.00 91.31 80 MET A C 1
ATOM 628 O O . MET A 1 80 ? -8.553 2.321 -1.889 1.00 91.31 80 MET A O 1
ATOM 632 N N . LYS A 1 81 ? -6.325 2.558 -2.209 1.00 92.50 81 LYS A N 1
ATOM 633 C CA . LYS A 1 81 ? -6.059 3.391 -1.041 1.00 92.50 81 LYS A CA 1
ATOM 634 C C . LYS A 1 81 ? -6.803 4.716 -1.113 1.00 92.50 81 LYS A C 1
ATOM 636 O O . LYS A 1 81 ? -7.488 5.054 -0.160 1.00 92.50 81 LYS A O 1
ATOM 641 N N . HIS A 1 82 ? -6.671 5.447 -2.219 1.00 91.88 82 HIS A N 1
ATOM 642 C CA . HIS A 1 82 ? -7.332 6.740 -2.381 1.00 91.88 82 HIS A CA 1
ATOM 643 C C . HIS A 1 82 ? -8.845 6.625 -2.187 1.00 91.88 82 HIS A C 1
ATOM 645 O O . HIS A 1 82 ? -9.391 7.317 -1.336 1.00 91.88 82 HIS A O 1
ATOM 651 N N . ARG A 1 83 ? -9.501 5.696 -2.900 1.00 90.38 83 ARG A N 1
ATOM 652 C CA . ARG A 1 83 ? -10.952 5.488 -2.785 1.00 90.38 83 ARG A CA 1
ATOM 653 C C . ARG A 1 83 ? -11.367 5.152 -1.356 1.00 90.38 83 ARG A C 1
ATOM 655 O O . ARG A 1 83 ? -12.315 5.741 -0.860 1.00 90.38 83 ARG A O 1
ATOM 662 N N . LEU A 1 84 ? -10.672 4.220 -0.701 1.00 90.31 84 LEU A N 1
ATOM 663 C CA . LEU A 1 84 ? -11.065 3.790 0.641 1.00 90.31 84 LEU A CA 1
ATOM 664 C C . LEU A 1 84 ? -10.860 4.901 1.681 1.00 90.31 84 LEU A C 1
ATOM 666 O O . LEU A 1 84 ? -11.666 5.044 2.592 1.00 90.31 84 LEU A O 1
ATOM 670 N N . LEU A 1 85 ? -9.799 5.703 1.553 1.00 89.81 85 LEU A N 1
ATOM 671 C CA . LEU A 1 85 ? -9.599 6.864 2.423 1.00 89.81 85 LEU A CA 1
ATOM 672 C C . LEU A 1 85 ? -10.679 7.928 2.191 1.00 89.81 85 LEU A C 1
ATOM 674 O O . LEU A 1 85 ? -11.219 8.447 3.161 1.00 89.81 85 LEU A O 1
ATOM 678 N N . GLU A 1 86 ? -11.026 8.202 0.934 1.00 90.06 86 GLU A N 1
ATOM 679 C CA . GLU A 1 86 ? -12.079 9.151 0.554 1.00 90.06 86 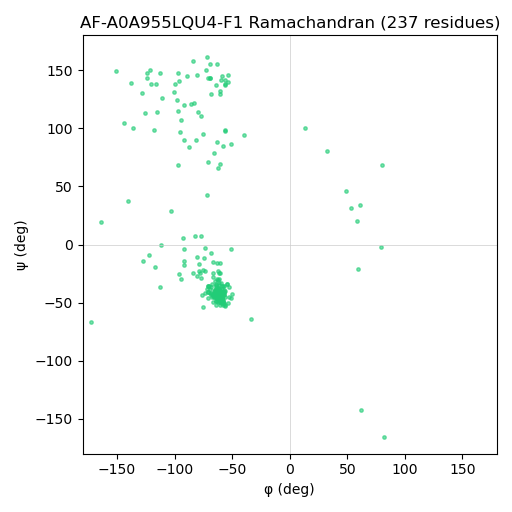GLU A CA 1
ATOM 680 C C . GLU A 1 86 ? -13.462 8.715 1.062 1.00 90.06 86 GLU A C 1
ATOM 682 O O . GLU A 1 86 ? -14.166 9.511 1.679 1.00 90.06 86 GLU A O 1
ATOM 687 N N . GLU A 1 87 ? -13.821 7.439 0.896 1.00 88.25 87 GLU A N 1
ATOM 688 C CA . GLU A 1 87 ? -15.081 6.855 1.384 1.00 88.25 87 GLU A CA 1
ATOM 689 C C . GLU A 1 87 ? -15.254 7.023 2.900 1.00 88.25 87 GLU A C 1
ATOM 691 O O . GLU A 1 87 ? -16.356 7.272 3.387 1.00 88.25 87 GLU A O 1
ATOM 696 N N . TYR A 1 88 ? -14.153 6.939 3.646 1.00 87.50 88 TYR A N 1
ATOM 697 C CA . TYR A 1 88 ? -14.136 7.107 5.097 1.00 87.50 88 TYR A CA 1
ATOM 698 C C . TYR A 1 88 ? -13.849 8.552 5.544 1.00 87.50 88 TYR A C 1
ATOM 700 O O . TYR A 1 88 ? -13.708 8.799 6.743 1.00 87.50 88 TYR A O 1
ATOM 708 N N . GLY A 1 89 ? -13.754 9.509 4.612 1.00 85.25 89 GLY A N 1
ATOM 709 C CA . GLY A 1 89 ? -13.485 10.917 4.913 1.00 85.25 89 GLY A CA 1
ATOM 710 C C . GLY A 1 89 ? -12.138 11.148 5.603 1.00 85.25 89 GLY A C 1
ATOM 711 O O . GLY A 1 89 ? -12.030 12.009 6.476 1.00 85.25 89 GLY A O 1
ATOM 712 N N . TYR A 1 90 ? -11.124 10.347 5.268 1.00 86.31 90 TYR A N 1
ATOM 713 C CA . TYR A 1 90 ? -9.805 10.423 5.883 1.00 86.31 90 TYR A CA 1
ATOM 714 C C . TYR A 1 90 ? -8.803 11.215 5.053 1.00 86.31 90 TYR A C 1
ATOM 716 O O . TYR A 1 90 ? -8.454 10.847 3.933 1.00 86.31 90 TYR A O 1
ATOM 724 N N . GLU A 1 91 ? -8.224 12.224 5.696 1.00 87.94 91 GLU A N 1
ATOM 725 C CA . GLU A 1 91 ? -7.113 13.014 5.182 1.00 87.94 91 GLU A CA 1
ATOM 726 C C . GLU A 1 91 ? -5.942 12.972 6.166 1.00 87.94 91 GLU A C 1
ATOM 728 O O . GLU A 1 91 ? -6.138 12.961 7.381 1.00 87.94 91 GLU A O 1
ATOM 733 N N . VAL A 1 92 ? -4.712 12.943 5.643 1.00 87.94 92 VAL A N 1
ATOM 734 C CA . VAL A 1 92 ? -3.505 12.977 6.480 1.00 87.94 92 VAL A CA 1
ATOM 735 C C . VAL A 1 92 ? -3.224 14.409 6.909 1.00 87.94 92 VAL A C 1
ATOM 737 O O . VAL A 1 92 ? -2.841 15.249 6.088 1.00 87.94 92 VAL A O 1
ATOM 740 N N . THR A 1 93 ? -3.338 14.663 8.206 1.00 89.62 93 THR A N 1
ATOM 741 C CA . THR A 1 93 ? -3.176 16.001 8.780 1.00 89.62 93 THR A CA 1
ATOM 742 C C . THR A 1 93 ? -1.712 16.355 9.056 1.00 89.62 93 THR A C 1
ATOM 744 O O . THR A 1 93 ? -0.857 15.491 9.261 1.00 89.62 93 THR A O 1
ATOM 747 N N . ASP A 1 94 ? -1.410 17.653 9.132 1.00 88.19 94 ASP A N 1
ATOM 748 C CA . ASP A 1 94 ? -0.085 18.136 9.555 1.00 88.19 94 ASP A CA 1
ATOM 749 C C . ASP A 1 94 ? 0.245 17.725 10.992 1.00 88.19 94 ASP A C 1
ATOM 751 O O . ASP A 1 94 ? 1.408 17.494 11.328 1.00 88.19 94 ASP A O 1
ATOM 755 N N . LEU A 1 95 ? -0.778 17.592 11.840 1.00 86.50 95 LEU A N 1
ATOM 756 C CA . LEU A 1 95 ? -0.629 17.107 13.206 1.00 86.50 95 LEU A CA 1
ATOM 757 C C . LEU A 1 95 ? -0.082 15.676 13.224 1.00 86.50 95 LEU A C 1
ATOM 759 O O . LEU A 1 95 ? 0.886 15.401 13.931 1.00 86.50 95 LEU A O 1
ATOM 763 N N . GLU A 1 96 ? -0.641 14.783 12.407 1.00 87.12 96 GLU A N 1
ATOM 764 C CA . GLU A 1 96 ? -0.172 13.399 12.293 1.00 87.12 96 GLU A CA 1
ATOM 765 C C . GLU A 1 96 ? 1.234 13.315 11.702 1.00 87.12 96 GLU A C 1
ATOM 767 O O . GLU A 1 96 ? 2.054 12.534 12.188 1.00 87.12 96 GLU A O 1
ATOM 772 N N . VAL A 1 97 ? 1.540 14.144 10.699 1.00 89.00 97 VAL A N 1
ATOM 773 C CA . VAL A 1 97 ? 2.894 14.253 10.132 1.00 89.00 97 VAL A CA 1
ATOM 774 C C . VAL A 1 97 ? 3.889 14.674 11.210 1.00 89.00 97 VAL A C 1
ATOM 776 O O . VAL A 1 97 ? 4.920 14.025 11.386 1.00 89.00 97 VAL A O 1
ATOM 779 N N . ASN A 1 98 ? 3.574 15.713 11.980 1.00 86.44 98 ASN A N 1
ATOM 780 C CA . ASN A 1 98 ? 4.439 16.195 13.052 1.00 86.44 98 ASN A CA 1
ATOM 781 C C . ASN A 1 98 ? 4.616 15.153 14.163 1.00 86.44 98 ASN A C 1
ATOM 783 O O . ASN A 1 98 ? 5.738 14.938 14.624 1.00 86.44 98 ASN A O 1
ATOM 787 N N . ALA A 1 99 ? 3.542 14.466 14.556 1.00 85.06 99 ALA A N 1
ATOM 788 C CA . ALA A 1 99 ? 3.584 13.407 15.560 1.00 85.06 99 ALA A CA 1
ATOM 789 C C . ALA A 1 99 ? 4.440 12.214 15.087 1.00 85.06 99 ALA A C 1
ATOM 791 O O . ALA A 1 99 ? 5.292 11.713 15.828 1.00 85.06 99 ALA A O 1
ATOM 792 N N . TYR A 1 100 ? 4.311 11.831 13.811 1.00 87.94 100 TYR A N 1
ATOM 793 C CA . TYR A 1 100 ? 5.176 10.840 13.168 1.00 87.94 100 TYR A CA 1
ATOM 794 C C . TYR A 1 100 ? 6.646 11.242 13.226 1.00 87.94 100 TYR A C 1
ATOM 796 O O . TYR A 1 100 ? 7.483 10.476 13.709 1.00 87.94 100 TYR A O 1
ATOM 804 N N . LEU A 1 101 ? 6.966 12.464 12.800 1.00 87.00 101 LEU A N 1
ATOM 805 C CA . LEU A 1 101 ? 8.333 12.984 12.784 1.00 87.00 101 LEU A CA 1
ATOM 806 C C . LEU A 1 101 ? 8.957 13.077 14.181 1.00 87.00 101 LEU A C 1
ATOM 808 O O . LEU A 1 101 ? 10.146 12.776 14.337 1.00 87.00 101 LEU A O 1
ATOM 812 N N . GLN A 1 102 ? 8.165 13.441 15.192 1.00 83.06 102 GLN A N 1
ATOM 813 C CA . GLN A 1 102 ? 8.572 13.421 16.598 1.00 83.06 102 GLN A CA 1
ATOM 814 C C . GLN A 1 102 ? 8.943 12.009 17.051 1.00 83.06 102 GLN A C 1
ATOM 816 O O . GLN A 1 102 ? 10.017 11.810 17.624 1.00 83.06 102 GLN A O 1
ATOM 821 N N . GLN A 1 103 ? 8.098 11.021 16.748 1.00 82.19 103 GLN A N 1
ATOM 822 C CA . GLN A 1 103 ? 8.328 9.637 17.150 1.00 82.19 103 GLN A CA 1
ATOM 823 C C . GLN A 1 103 ? 9.601 9.062 16.521 1.00 82.19 103 GLN A C 1
ATOM 825 O O . GLN A 1 103 ? 10.421 8.457 17.214 1.00 82.19 103 GLN A O 1
ATOM 830 N N . VAL A 1 104 ? 9.808 9.290 15.221 1.00 81.44 104 VAL A N 1
ATOM 831 C CA . VAL A 1 104 ? 11.020 8.821 14.531 1.00 81.44 104 VAL A CA 1
ATOM 832 C C . VAL A 1 104 ? 12.249 9.693 14.825 1.00 81.44 104 VAL A C 1
ATOM 834 O O . VAL A 1 104 ? 13.301 9.485 14.223 1.00 81.44 104 VAL A O 1
ATOM 837 N N . ARG A 1 105 ? 12.140 10.658 15.756 1.00 74.88 105 ARG A N 1
ATOM 838 C CA . ARG A 1 105 ? 13.193 11.605 16.169 1.00 74.88 105 ARG A CA 1
ATOM 839 C C . ARG A 1 105 ? 13.819 12.363 14.992 1.00 74.88 105 ARG A C 1
ATOM 841 O O . ARG A 1 105 ? 14.995 12.720 15.028 1.00 74.88 105 ARG A O 1
ATOM 848 N N . LYS A 1 106 ? 13.037 12.618 13.939 1.00 67.62 106 LYS A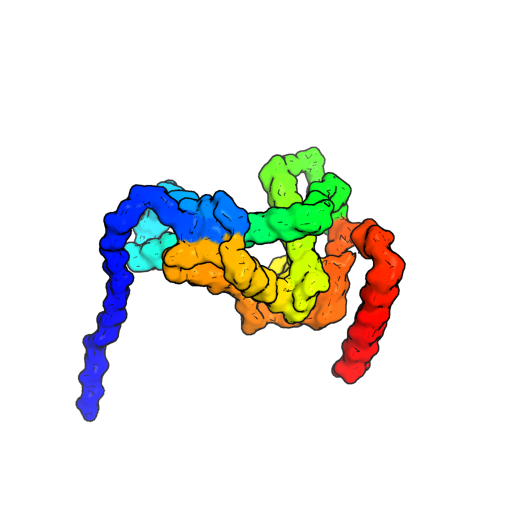 N 1
ATOM 849 C CA . LYS A 1 106 ? 13.474 13.312 12.716 1.00 67.62 106 LYS A CA 1
ATOM 850 C C . LYS A 1 106 ? 13.004 14.765 12.658 1.00 67.62 106 LYS A C 1
ATOM 852 O O . LYS A 1 106 ? 12.845 15.292 11.563 1.00 67.62 106 LYS A O 1
ATOM 857 N N . LEU A 1 107 ? 12.819 15.434 13.799 1.00 64.75 107 LEU A N 1
ATOM 858 C CA . LEU A 1 107 ? 12.577 16.880 13.833 1.00 64.75 107 LEU A CA 1
ATOM 859 C C . LEU A 1 107 ? 13.827 17.635 13.347 1.00 64.75 107 LEU A C 1
ATOM 861 O O . LEU A 1 107 ? 14.644 18.112 14.129 1.00 64.75 107 LEU A O 1
ATOM 865 N N . ARG A 1 108 ? 14.011 17.687 12.029 1.00 67.44 108 ARG A N 1
ATOM 866 C CA . ARG A 1 108 ? 15.007 18.512 11.353 1.00 67.44 108 ARG A CA 1
ATOM 867 C C . ARG A 1 108 ? 14.320 19.797 10.919 1.00 67.44 108 ARG A C 1
ATOM 869 O O . ARG A 1 108 ? 13.189 19.765 10.450 1.00 67.44 108 ARG A O 1
ATOM 876 N N . SER A 1 109 ? 15.022 20.919 11.035 1.00 61.72 109 SER A N 1
ATOM 877 C CA . SER A 1 109 ? 14.495 22.242 10.679 1.00 61.72 109 SER A CA 1
ATOM 878 C C . SER A 1 109 ? 14.151 22.398 9.193 1.00 61.72 109 SER A C 1
ATOM 880 O O . SER A 1 109 ? 13.441 23.335 8.840 1.00 61.72 109 SER A O 1
ATOM 882 N N . LYS A 1 110 ? 14.637 21.502 8.319 1.00 74.62 110 LYS A N 1
ATOM 883 C CA . LYS A 1 110 ? 14.305 21.463 6.889 1.00 74.62 110 LYS A CA 1
ATOM 884 C C . LYS A 1 110 ? 14.235 20.015 6.401 1.00 74.62 110 LYS A C 1
ATOM 886 O O . LYS A 1 110 ? 15.273 19.379 6.224 1.00 74.62 110 LYS A O 1
ATOM 891 N N . MET A 1 111 ? 13.024 19.502 6.202 1.00 82.88 111 MET A N 1
ATOM 892 C CA . MET A 1 111 ? 12.785 18.342 5.340 1.00 82.88 111 MET A CA 1
ATOM 893 C C . MET A 1 111 ? 12.534 18.829 3.919 1.00 82.88 111 MET A C 1
ATOM 895 O O . MET A 1 111 ? 11.947 19.891 3.714 1.00 82.88 111 MET A O 1
ATOM 899 N N . SER A 1 112 ? 12.983 18.056 2.940 1.00 89.12 112 SER A N 1
ATOM 900 C CA . SER A 1 112 ? 12.593 18.270 1.552 1.00 89.12 112 SER A CA 1
ATOM 901 C C . SER A 1 112 ? 11.115 17.925 1.342 1.00 89.12 112 SER A C 1
ATOM 903 O O . SER A 1 112 ? 10.549 17.084 2.043 1.00 89.12 112 SER A O 1
ATOM 905 N N . GLU A 1 113 ? 10.504 18.530 0.326 1.00 90.19 113 GLU A N 1
ATOM 906 C CA . GLU A 1 113 ? 9.118 18.243 -0.064 1.00 90.19 113 GLU A CA 1
ATOM 907 C C . GLU A 1 113 ? 8.905 16.748 -0.361 1.00 90.19 113 GLU A C 1
ATOM 909 O O . GLU A 1 113 ? 7.926 16.144 0.069 1.00 90.19 113 GLU A O 1
ATOM 914 N N . ALA A 1 114 ? 9.877 16.107 -1.016 1.00 89.12 114 ALA A N 1
ATOM 915 C CA . ALA A 1 114 ? 9.832 14.677 -1.311 1.00 89.12 114 ALA A CA 1
ATOM 916 C C . ALA A 1 114 ? 9.777 13.809 -0.040 1.00 89.12 114 ALA A C 1
ATOM 918 O O . ALA A 1 114 ? 9.054 12.811 0.001 1.00 89.12 114 ALA A O 1
ATOM 919 N N . GLU A 1 115 ? 10.506 14.190 1.013 1.00 89.19 115 GLU A N 1
ATOM 920 C CA . GLU A 1 115 ? 10.459 13.483 2.295 1.00 89.19 115 GLU A CA 1
ATOM 921 C C . GLU A 1 115 ? 9.110 13.682 3.000 1.00 89.19 115 GLU A C 1
ATOM 923 O O . GLU A 1 115 ? 8.586 12.733 3.586 1.00 89.19 115 GLU A O 1
ATOM 928 N N . LEU A 1 116 ? 8.516 14.879 2.924 1.00 89.56 116 LEU A N 1
ATOM 929 C CA . LEU A 1 116 ? 7.183 15.140 3.480 1.00 89.56 116 LEU A CA 1
ATOM 930 C C . LEU A 1 116 ? 6.104 14.325 2.759 1.00 89.56 116 LEU A C 1
ATOM 932 O O . LEU A 1 116 ? 5.285 13.677 3.415 1.00 89.56 116 LEU A O 1
ATOM 936 N N . ILE A 1 117 ? 6.146 14.277 1.424 1.00 91.44 117 ILE A N 1
ATOM 937 C CA . ILE A 1 117 ? 5.264 13.428 0.609 1.00 91.44 117 ILE A CA 1
ATOM 938 C C . ILE A 1 117 ? 5.412 11.957 1.018 1.00 91.44 117 ILE A C 1
ATOM 940 O O . ILE A 1 117 ? 4.415 11.245 1.177 1.00 91.44 117 ILE A O 1
ATOM 944 N N . GLN A 1 118 ? 6.644 11.493 1.244 1.00 90.94 118 GLN A N 1
ATOM 945 C CA . GLN A 1 118 ? 6.894 10.123 1.681 1.00 90.94 118 GLN A CA 1
ATOM 946 C C . GLN A 1 118 ? 6.289 9.837 3.062 1.00 90.94 118 GLN A C 1
ATOM 948 O O . GLN A 1 118 ? 5.663 8.791 3.242 1.00 90.94 118 GLN A O 1
ATOM 953 N N . VAL A 1 119 ? 6.439 10.751 4.027 1.00 90.50 119 VAL A N 1
ATOM 954 C CA . VAL A 1 119 ? 5.849 10.608 5.368 1.00 90.50 119 VAL A CA 1
ATOM 955 C C . VAL A 1 119 ? 4.327 10.567 5.294 1.00 90.50 119 VAL A C 1
ATOM 957 O O . VAL A 1 119 ? 3.718 9.650 5.847 1.00 90.50 119 VAL A O 1
ATOM 960 N N . ARG A 1 120 ? 3.706 11.483 4.545 1.00 92.94 120 ARG A N 1
ATOM 961 C CA . ARG A 1 120 ? 2.250 11.467 4.341 1.00 92.94 120 ARG A CA 1
ATOM 962 C C . ARG A 1 120 ? 1.783 10.162 3.715 1.00 92.94 120 ARG A C 1
ATOM 964 O O . ARG A 1 120 ? 0.805 9.583 4.177 1.00 92.94 120 ARG A O 1
ATOM 971 N N . SER A 1 121 ? 2.509 9.648 2.721 1.00 91.50 121 SER A N 1
ATOM 972 C CA . SER A 1 121 ? 2.181 8.356 2.115 1.00 91.50 121 SER A CA 1
ATOM 973 C C . SER A 1 121 ? 2.255 7.203 3.121 1.00 91.50 121 SER A C 1
ATOM 975 O O . SER A 1 121 ? 1.430 6.298 3.041 1.00 91.50 121 SER A O 1
ATOM 977 N N . GLN A 1 122 ? 3.211 7.216 4.055 1.00 90.62 122 GLN A N 1
ATOM 978 C CA . GLN A 1 122 ? 3.336 6.179 5.088 1.00 90.62 122 GLN A CA 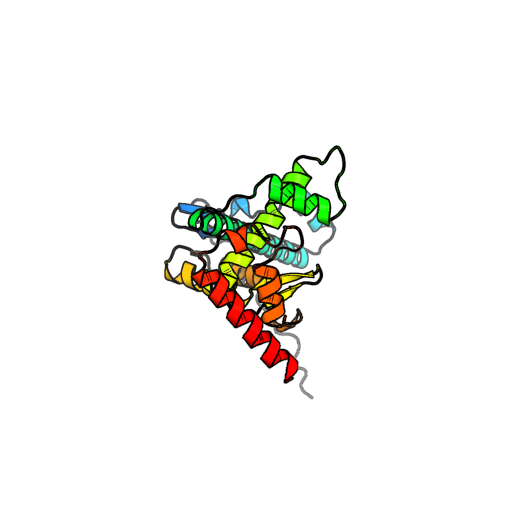1
ATOM 979 C C . GLN A 1 122 ? 2.176 6.220 6.088 1.00 90.62 122 GLN A C 1
ATOM 981 O O . GLN A 1 122 ? 1.640 5.166 6.433 1.00 90.62 122 GLN A O 1
ATOM 986 N N . ILE A 1 123 ? 1.763 7.418 6.509 1.00 91.19 123 ILE A N 1
ATOM 987 C CA . ILE A 1 123 ? 0.603 7.607 7.391 1.00 91.19 123 ILE A CA 1
ATOM 988 C C . ILE A 1 123 ? -0.681 7.180 6.666 1.00 91.19 123 ILE A C 1
ATOM 990 O O . ILE A 1 123 ? -1.458 6.397 7.208 1.00 91.19 123 ILE A O 1
ATOM 994 N N . ALA A 1 124 ? -0.854 7.594 5.407 1.00 91.69 124 ALA A N 1
ATOM 995 C CA . ALA A 1 124 ? -1.979 7.182 4.569 1.00 91.69 124 ALA A CA 1
ATOM 996 C C . ALA A 1 124 ? -2.041 5.658 4.386 1.00 91.69 124 ALA A C 1
ATOM 998 O O . ALA A 1 124 ? -3.121 5.077 4.441 1.00 91.69 124 ALA A O 1
ATOM 999 N N . ASP A 1 125 ? -0.897 4.992 4.188 1.00 91.50 125 ASP A N 1
ATOM 1000 C CA . ASP A 1 125 ? -0.866 3.530 4.111 1.00 91.50 125 ASP A CA 1
ATOM 1001 C C . ASP A 1 125 ? -1.321 2.891 5.428 1.00 91.50 125 ASP A C 1
ATOM 1003 O O . ASP A 1 125 ? -2.042 1.901 5.397 1.00 91.50 125 ASP A O 1
ATOM 1007 N N . TRP A 1 126 ? -0.904 3.429 6.579 1.00 92.06 126 TRP A N 1
ATOM 1008 C CA . TRP A 1 126 ? -1.350 2.911 7.874 1.00 92.06 126 TRP A CA 1
ATOM 1009 C C . TRP A 1 126 ? -2.857 3.100 8.072 1.00 92.06 126 TRP A C 1
ATOM 1011 O O . TRP A 1 126 ? -3.519 2.183 8.546 1.00 92.06 126 TRP A O 1
ATOM 1021 N N . HIS A 1 127 ? -3.418 4.246 7.673 1.00 90.94 127 HIS A N 1
ATOM 1022 C CA . HIS A 1 127 ? -4.866 4.458 7.712 1.00 90.94 127 HIS A CA 1
ATOM 1023 C C . HIS A 1 127 ? -5.617 3.480 6.826 1.00 90.94 127 HIS A C 1
ATOM 1025 O O . HIS A 1 127 ? -6.603 2.903 7.267 1.00 90.94 127 HIS A O 1
ATOM 1031 N N . PHE A 1 128 ? -5.131 3.268 5.608 1.00 92.69 128 PHE A N 1
ATOM 1032 C CA . PHE A 1 128 ? -5.692 2.282 4.701 1.00 92.69 128 PHE A CA 1
ATOM 1033 C C . PHE A 1 128 ? -5.677 0.879 5.314 1.00 92.69 128 PHE A C 1
ATOM 1035 O O . PHE A 1 128 ? -6.717 0.232 5.376 1.00 92.69 128 PHE A O 1
ATOM 1042 N N . ASP A 1 129 ? -4.530 0.446 5.847 1.00 92.75 129 ASP A N 1
ATOM 1043 C CA . ASP A 1 129 ? -4.409 -0.845 6.527 1.00 92.75 129 ASP A CA 1
ATOM 1044 C C . ASP A 1 129 ? -5.367 -0.932 7.743 1.00 92.75 129 ASP A C 1
ATOM 1046 O O . ASP A 1 129 ? -6.024 -1.946 7.957 1.00 92.75 129 ASP A O 1
ATOM 1050 N N . SER A 1 130 ? -5.489 0.144 8.525 1.00 90.88 130 SER A N 1
ATOM 1051 C CA . SER A 1 130 ? -6.378 0.225 9.694 1.00 90.88 130 SER A CA 1
ATOM 1052 C C . SER A 1 130 ? -7.856 0.079 9.312 1.00 90.88 130 SER A C 1
ATOM 1054 O O . SER A 1 130 ? -8.560 -0.719 9.926 1.00 90.88 130 SER A O 1
ATOM 1056 N N . ILE A 1 131 ? -8.308 0.775 8.263 1.00 91.12 131 ILE A N 1
ATOM 1057 C CA . ILE A 1 131 ? -9.689 0.683 7.760 1.00 91.12 131 ILE A CA 1
ATOM 1058 C C . ILE A 1 131 ? -9.984 -0.726 7.251 1.00 91.12 131 ILE A C 1
ATOM 1060 O O . ILE A 1 131 ? -11.030 -1.288 7.569 1.00 91.12 131 ILE A O 1
ATOM 1064 N N . LEU A 1 132 ? -9.055 -1.315 6.491 1.00 91.81 132 LEU A N 1
ATOM 1065 C CA . LEU A 1 132 ? -9.198 -2.687 6.011 1.00 91.81 132 LEU A CA 1
ATOM 1066 C C . LEU A 1 132 ? -9.380 -3.661 7.173 1.00 91.81 132 LEU A C 1
ATOM 1068 O O . LEU A 1 132 ? -10.320 -4.454 7.167 1.00 91.81 132 LEU A O 1
ATOM 1072 N N . TYR A 1 133 ? -8.503 -3.591 8.174 1.00 91.75 133 TYR A N 1
ATOM 1073 C CA . TYR A 1 133 ? -8.571 -4.487 9.323 1.00 91.75 133 TYR A CA 1
ATOM 1074 C C . TYR A 1 133 ? -9.847 -4.283 10.145 1.00 91.75 133 TYR A C 1
ATOM 1076 O O . TYR A 1 133 ? -10.440 -5.261 10.585 1.00 91.75 133 TYR A O 1
ATOM 1084 N N . ASP A 1 134 ? -10.301 -3.043 10.334 1.00 88.44 134 ASP A N 1
ATOM 1085 C CA . ASP A 1 134 ? -11.557 -2.775 11.045 1.00 88.44 134 ASP A CA 1
ATOM 1086 C C . ASP A 1 134 ? -12.777 -3.324 10.287 1.00 88.44 134 ASP A C 1
ATOM 1088 O O . ASP A 1 134 ? -13.675 -3.903 10.898 1.00 88.44 134 ASP A O 1
ATOM 1092 N N . ARG A 1 135 ? -12.787 -3.207 8.951 1.00 88.75 135 ARG A N 1
ATOM 1093 C CA . ARG A 1 135 ? -13.906 -3.651 8.107 1.00 88.75 135 ARG A CA 1
ATOM 1094 C C . ARG A 1 135 ? -13.964 -5.167 7.918 1.00 88.75 135 ARG A C 1
ATOM 1096 O O . ARG A 1 135 ? -15.051 -5.737 7.959 1.00 88.75 135 ARG A O 1
ATOM 1103 N N . PHE A 1 136 ? -12.823 -5.809 7.680 1.00 89.44 136 PHE A N 1
ATOM 1104 C CA . PHE A 1 136 ? -12.765 -7.214 7.258 1.00 89.44 136 PHE A CA 1
ATOM 1105 C C . PHE A 1 136 ? -12.056 -8.139 8.261 1.00 89.44 136 PHE A C 1
ATOM 1107 O O . PHE A 1 136 ? -12.264 -9.349 8.216 1.00 89.44 136 PHE A O 1
ATOM 1114 N N . GLY A 1 137 ? -11.243 -7.603 9.176 1.00 88.75 137 GLY A N 1
ATOM 1115 C CA . GLY A 1 137 ? -10.518 -8.380 10.185 1.00 88.75 137 GLY A CA 1
ATOM 1116 C C . GLY A 1 137 ? -9.513 -9.386 9.611 1.00 88.75 137 GLY A C 1
ATOM 1117 O O . GLY A 1 137 ? -8.820 -9.124 8.625 1.00 88.75 137 GLY A O 1
ATOM 1118 N N . GLY A 1 138 ? -9.428 -10.545 10.265 1.00 89.31 138 GLY A N 1
ATOM 1119 C CA . GLY A 1 138 ? -8.607 -11.678 9.841 1.00 89.31 138 GLY A CA 1
ATOM 1120 C C . GLY A 1 138 ? -7.132 -11.576 10.230 1.00 89.31 138 GLY A C 1
ATOM 1121 O O . GLY A 1 138 ? -6.739 -10.792 11.093 1.00 89.31 138 GLY A O 1
ATOM 1122 N N . GLN A 1 139 ? -6.303 -12.416 9.617 1.00 89.81 139 GLN A N 1
ATOM 1123 C CA . GLN A 1 139 ? -4.886 -12.516 9.965 1.00 89.81 139 GLN A CA 1
ATOM 1124 C C . GLN A 1 139 ? -4.088 -11.274 9.559 1.00 89.81 139 GLN A C 1
ATOM 1126 O O . GLN A 1 139 ? -4.261 -10.705 8.473 1.00 89.81 139 GLN A O 1
ATOM 1131 N N . ALA A 1 140 ? -3.129 -10.912 10.411 1.00 90.38 140 ALA A N 1
ATOM 1132 C CA . ALA A 1 140 ? -2.146 -9.882 10.132 1.00 90.38 140 ALA A CA 1
ATOM 1133 C C . ALA A 1 140 ? -0.720 -10.422 10.285 1.00 90.38 140 ALA A C 1
ATOM 1135 O O . ALA A 1 140 ? -0.453 -11.272 11.130 1.00 90.38 140 ALA A O 1
ATOM 1136 N N . VAL A 1 141 ? 0.210 -9.904 9.483 1.00 90.12 141 VAL A N 1
ATOM 1137 C CA . VAL A 1 141 ? 1.621 -10.322 9.503 1.00 90.12 141 VAL A CA 1
ATOM 1138 C C . VAL A 1 141 ? 2.539 -9.147 9.792 1.00 90.12 141 VAL A C 1
ATOM 1140 O O . VAL A 1 141 ? 2.242 -8.004 9.429 1.00 90.12 141 VAL A O 1
ATOM 1143 N N . ARG A 1 142 ? 3.679 -9.423 10.428 1.00 88.94 142 ARG A N 1
ATOM 1144 C CA . ARG A 1 142 ? 4.713 -8.425 10.716 1.00 88.94 142 ARG A CA 1
ATOM 1145 C C . ARG A 1 142 ? 5.799 -8.482 9.649 1.00 88.94 142 ARG A C 1
ATOM 1147 O O . ARG A 1 142 ? 6.539 -9.455 9.540 1.00 88.94 142 ARG A O 1
ATOM 1154 N N . LEU A 1 143 ? 5.920 -7.402 8.887 1.00 86.19 143 LEU A N 1
ATOM 1155 C CA . LEU A 1 143 ? 6.959 -7.241 7.876 1.00 86.19 143 LEU A CA 1
ATOM 1156 C C . LEU A 1 143 ? 8.344 -7.007 8.517 1.00 86.19 143 LEU A C 1
ATOM 1158 O O . LEU A 1 143 ? 8.420 -6.550 9.661 1.00 86.19 143 LEU A O 1
ATOM 1162 N N . PRO A 1 144 ? 9.457 -7.206 7.776 1.00 82.06 144 PRO A N 1
ATOM 1163 C CA . PRO A 1 144 ? 10.816 -7.005 8.294 1.00 82.06 144 PRO A CA 1
ATOM 1164 C C . PRO A 1 144 ? 11.098 -5.575 8.766 1.00 82.06 144 PRO A C 1
ATOM 1166 O O . PRO A 1 144 ? 11.948 -5.353 9.620 1.00 82.06 144 PRO A O 1
ATOM 1169 N N . ASN A 1 145 ? 10.365 -4.593 8.235 1.00 81.88 145 ASN A N 1
ATOM 1170 C CA . ASN A 1 145 ? 10.438 -3.196 8.671 1.00 81.88 145 ASN A CA 1
ATOM 1171 C C . ASN A 1 145 ? 9.587 -2.900 9.924 1.00 81.88 145 ASN A C 1
ATOM 1173 O O . ASN A 1 145 ? 9.411 -1.738 10.282 1.00 81.88 145 ASN A O 1
ATOM 1177 N N . GLY A 1 146 ? 9.012 -3.925 10.557 1.00 84.19 146 GLY A N 1
ATOM 1178 C CA . GLY A 1 146 ? 8.191 -3.813 11.758 1.00 84.19 146 GLY A CA 1
ATOM 1179 C C . GLY A 1 146 ? 6.748 -3.356 11.525 1.00 84.19 146 GLY A C 1
ATOM 1180 O O . GLY A 1 146 ? 5.989 -3.291 12.494 1.00 84.19 146 GLY A O 1
ATOM 1181 N N . ARG A 1 147 ? 6.342 -3.055 10.283 1.00 86.88 147 ARG A N 1
ATOM 1182 C CA . ARG A 1 147 ? 4.943 -2.731 9.960 1.00 86.88 147 ARG A CA 1
ATOM 1183 C C . ARG A 1 147 ? 4.076 -3.984 10.047 1.00 86.88 147 ARG A C 1
ATOM 1185 O O . ARG A 1 147 ? 4.515 -5.060 9.649 1.00 86.88 147 ARG A O 1
ATOM 1192 N N . ILE A 1 148 ? 2.847 -3.822 10.527 1.00 90.25 148 ILE A N 1
ATOM 1193 C CA . ILE A 1 148 ? 1.845 -4.889 10.535 1.00 90.25 148 ILE A CA 1
ATOM 1194 C C . ILE A 1 148 ? 0.909 -4.677 9.352 1.00 90.25 148 ILE A C 1
ATOM 1196 O O . ILE A 1 148 ? 0.543 -3.542 9.042 1.00 90.25 148 ILE A O 1
ATOM 1200 N N . LYS A 1 149 ? 0.560 -5.767 8.674 1.00 90.50 149 LYS A N 1
ATOM 1201 C CA . LYS A 1 149 ? -0.262 -5.752 7.470 1.00 90.50 149 LYS A CA 1
ATOM 1202 C C . LYS A 1 149 ? -1.448 -6.712 7.580 1.00 90.50 149 LYS A C 1
ATOM 1204 O O . LYS A 1 149 ? -1.210 -7.867 7.926 1.00 90.50 149 LYS A O 1
ATOM 1209 N N . PRO A 1 150 ? -2.684 -6.268 7.282 1.00 91.81 150 PRO A N 1
ATOM 1210 C CA . PRO A 1 150 ? -3.894 -7.062 7.464 1.00 91.81 150 PRO A CA 1
ATOM 1211 C C . PRO A 1 150 ? -4.162 -7.904 6.211 1.00 91.81 150 PRO A C 1
ATOM 1213 O O . PRO A 1 150 ? -4.869 -7.497 5.291 1.00 91.81 150 PRO A O 1
ATOM 1216 N N . VAL A 1 151 ? -3.516 -9.062 6.140 1.00 88.44 151 VAL A N 1
ATOM 1217 C CA . VAL A 1 151 ? -3.422 -9.876 4.923 1.00 88.44 151 VAL A CA 1
ATOM 1218 C C . VAL A 1 151 ? -4.794 -10.318 4.424 1.00 88.44 151 VAL A C 1
ATOM 1220 O O . VAL A 1 151 ? -5.110 -10.149 3.249 1.00 88.44 151 VAL A O 1
ATOM 1223 N N . GLU A 1 152 ? -5.618 -10.865 5.312 1.00 87.44 152 GLU A N 1
ATOM 1224 C CA . GLU A 1 152 ? -6.938 -11.380 4.938 1.00 87.44 152 GLU A CA 1
ATOM 1225 C C . GLU A 1 152 ? -7.914 -10.269 4.586 1.00 87.44 152 GLU A C 1
ATOM 1227 O O . GLU A 1 152 ? -8.595 -10.370 3.567 1.00 87.44 152 GLU A O 1
ATOM 1232 N N . ALA A 1 153 ? -7.905 -9.174 5.347 1.00 91.12 153 ALA A N 1
ATOM 1233 C CA . ALA A 1 153 ? -8.690 -7.995 5.018 1.00 91.12 153 ALA A CA 1
ATOM 1234 C C . ALA A 1 153 ? -8.365 -7.438 3.629 1.00 91.12 153 ALA A C 1
ATOM 1236 O O . ALA A 1 153 ? -9.258 -7.014 2.897 1.00 91.12 153 ALA A O 1
ATOM 1237 N N . TYR A 1 154 ? -7.084 -7.449 3.252 1.00 89.00 154 TYR A N 1
ATOM 1238 C CA . TYR A 1 154 ? -6.667 -7.002 1.932 1.00 89.00 154 TYR A CA 1
ATOM 1239 C C . TYR A 1 154 ? -7.242 -7.896 0.825 1.00 89.00 154 TYR A C 1
ATOM 1241 O O . TYR A 1 154 ? -7.760 -7.379 -0.165 1.00 89.00 154 TYR A O 1
ATOM 1249 N N . TYR A 1 155 ? -7.194 -9.224 0.992 1.00 86.06 155 TYR A N 1
ATOM 1250 C CA . TYR A 1 155 ? -7.800 -10.156 0.034 1.00 86.06 155 TYR A CA 1
ATOM 1251 C C . TYR A 1 155 ? -9.313 -9.969 -0.066 1.00 86.06 155 TYR A C 1
ATOM 1253 O O . TYR A 1 155 ? -9.819 -9.835 -1.177 1.00 86.06 155 TYR A O 1
ATOM 1261 N N . ALA A 1 156 ? -10.008 -9.883 1.072 1.00 89.44 156 ALA A N 1
ATOM 1262 C CA . ALA A 1 156 ? -11.453 -9.675 1.112 1.00 89.44 156 ALA A CA 1
ATOM 1263 C C . ALA A 1 156 ? -11.860 -8.390 0.374 1.00 89.44 156 ALA A C 1
ATOM 1265 O O . ALA A 1 156 ? -12.808 -8.392 -0.408 1.00 89.44 156 ALA A O 1
ATOM 1266 N N . TYR A 1 157 ? -11.092 -7.310 0.544 1.00 90.81 157 TYR A N 1
ATOM 1267 C CA . TYR A 1 157 ? -11.349 -6.067 -0.174 1.00 90.81 157 TYR A CA 1
ATOM 1268 C C . TYR A 1 157 ? -11.117 -6.198 -1.683 1.00 90.81 157 TYR A C 1
ATOM 1270 O O . TYR A 1 157 ? -11.929 -5.732 -2.473 1.00 90.81 157 TYR A O 1
ATOM 1278 N N . VAL A 1 158 ? -10.040 -6.859 -2.122 1.00 87.81 158 VAL A N 1
ATOM 1279 C CA . VAL A 1 158 ? -9.813 -7.108 -3.558 1.00 87.81 158 VAL A CA 1
ATOM 1280 C C . VAL A 1 158 ? -10.946 -7.943 -4.161 1.00 87.81 158 VAL A C 1
ATOM 1282 O O . VAL A 1 158 ? -11.410 -7.625 -5.255 1.00 87.81 158 VAL A O 1
ATOM 1285 N N . GLU A 1 159 ? -11.402 -8.982 -3.461 1.00 86.88 159 GLU A N 1
ATOM 1286 C CA . GLU A 1 159 ? -12.522 -9.824 -3.893 1.00 86.88 159 GLU A CA 1
ATOM 1287 C C . GLU A 1 159 ? -13.823 -9.025 -4.015 1.00 86.88 159 GLU A C 1
ATOM 1289 O O . GLU A 1 159 ? -14.512 -9.146 -5.029 1.00 86.88 159 GLU A O 1
ATOM 1294 N N . GLU A 1 160 ? -14.116 -8.154 -3.046 1.00 89.25 160 GLU A N 1
ATOM 1295 C CA . GLU A 1 160 ? -15.256 -7.233 -3.098 1.00 89.25 160 GLU A CA 1
ATOM 1296 C C . GLU A 1 160 ? -15.185 -6.320 -4.332 1.00 89.25 160 GLU A C 1
ATOM 1298 O O . GLU A 1 160 ? -16.132 -6.259 -5.117 1.00 89.25 160 GLU A O 1
ATOM 1303 N N . LEU A 1 161 ? -14.033 -5.687 -4.585 1.00 88.19 161 LEU A N 1
ATOM 1304 C CA . LEU A 1 161 ? -13.845 -4.813 -5.747 1.00 88.19 161 LEU A CA 1
ATOM 1305 C C . LEU A 1 161 ? -13.959 -5.568 -7.084 1.00 88.19 161 LEU A C 1
ATOM 1307 O O . LEU A 1 161 ? -14.424 -5.018 -8.088 1.00 88.19 161 LEU A O 1
ATOM 1311 N N . MET A 1 162 ? -13.529 -6.828 -7.132 1.00 85.12 162 MET A N 1
ATOM 1312 C CA . MET A 1 162 ? -13.712 -7.672 -8.313 1.00 85.12 162 MET A CA 1
ATOM 1313 C C . MET A 1 162 ? -15.183 -8.064 -8.505 1.00 85.12 162 MET A C 1
ATOM 1315 O O . MET A 1 162 ? -15.673 -8.035 -9.637 1.00 85.12 162 MET A O 1
ATOM 1319 N N . ALA A 1 163 ? -15.898 -8.390 -7.424 1.00 85.56 163 ALA A N 1
ATOM 1320 C CA . ALA A 1 163 ? -17.320 -8.734 -7.454 1.00 85.56 163 ALA A CA 1
ATOM 1321 C C . ALA A 1 163 ? -18.190 -7.547 -7.899 1.00 85.56 163 ALA A C 1
ATOM 1323 O O . ALA A 1 163 ? -19.094 -7.711 -8.719 1.00 85.56 163 ALA A O 1
ATOM 1324 N N . GLU A 1 164 ? -17.850 -6.338 -7.448 1.00 87.12 164 GLU A N 1
ATOM 1325 C CA . GLU A 1 164 ? -18.453 -5.074 -7.888 1.00 87.12 164 GLU A CA 1
ATOM 1326 C C . GLU A 1 164 ? -18.118 -4.710 -9.348 1.00 87.12 164 GLU A C 1
ATOM 1328 O O . GLU A 1 164 ? -18.666 -3.750 -9.888 1.00 87.12 164 GLU A O 1
ATOM 1333 N N . LYS A 1 165 ? -17.220 -5.460 -10.007 1.00 83.06 165 LYS A N 1
ATOM 1334 C CA . LYS A 1 165 ? -16.685 -5.179 -11.355 1.00 83.06 165 LYS A CA 1
ATOM 1335 C C . LYS A 1 165 ? -15.993 -3.822 -11.476 1.00 83.06 165 LYS A C 1
ATOM 1337 O O . LYS A 1 165 ? -15.791 -3.319 -12.578 1.00 83.06 165 LYS A O 1
ATOM 1342 N N . VAL A 1 166 ? -15.581 -3.258 -10.349 1.00 83.88 166 VAL A N 1
ATOM 1343 C CA . VAL A 1 166 ? -14.830 -2.006 -10.286 1.00 83.88 166 VAL A CA 1
ATOM 1344 C C . VAL A 1 166 ? -13.322 -2.250 -10.288 1.00 83.88 166 VAL A C 1
ATOM 1346 O O . VAL A 1 166 ? -12.552 -1.302 -10.342 1.00 83.88 166 VAL A O 1
ATOM 1349 N N . LEU A 1 167 ? -12.872 -3.503 -10.257 1.00 81.19 167 LEU A N 1
ATOM 1350 C CA . LEU A 1 167 ? -11.498 -3.888 -10.548 1.00 81.19 167 LEU A CA 1
ATOM 1351 C C . LEU A 1 167 ? -11.498 -4.961 -11.636 1.00 81.19 167 LEU A C 1
ATOM 1353 O O . LEU A 1 167 ? -11.960 -6.081 -11.421 1.00 81.19 167 LEU A O 1
ATOM 1357 N N . PHE A 1 168 ? -10.970 -4.620 -12.810 1.00 78.81 168 PHE A N 1
ATOM 1358 C CA . PHE A 1 168 ? -10.982 -5.508 -13.968 1.00 78.81 168 PHE A CA 1
ATOM 1359 C C . PHE A 1 168 ? -9.651 -5.496 -14.725 1.00 78.81 168 PHE A C 1
ATOM 1361 O O . PHE A 1 168 ? -9.042 -4.449 -14.954 1.00 78.81 168 PHE A O 1
ATOM 1368 N N . PHE A 1 169 ? -9.233 -6.691 -15.147 1.00 76.94 169 PHE A N 1
ATOM 1369 C CA . PHE A 1 169 ? -8.031 -6.940 -15.940 1.00 76.94 169 PHE A CA 1
ATOM 1370 C C . PHE A 1 169 ? -8.451 -7.555 -17.278 1.00 76.94 169 PHE A C 1
ATOM 1372 O O . PHE A 1 169 ? -8.708 -8.766 -17.315 1.00 76.94 169 PHE A O 1
ATOM 1379 N N . PRO A 1 170 ? -8.550 -6.757 -18.356 1.00 63.53 170 PRO A N 1
ATOM 1380 C CA . PRO A 1 170 ? -8.911 -7.281 -19.675 1.00 63.53 170 PRO A CA 1
ATOM 1381 C C . PRO A 1 170 ? -7.863 -8.268 -20.190 1.00 63.53 170 PRO A C 1
ATOM 1383 O O . PRO A 1 170 ? -8.194 -9.331 -20.708 1.00 63.53 170 PRO A O 1
ATOM 1386 N N . ILE A 1 171 ? -6.587 -7.956 -19.962 1.00 69.38 171 ILE A N 1
ATOM 1387 C CA . ILE A 1 171 ? -5.468 -8.797 -20.373 1.00 69.38 171 ILE A CA 1
ATOM 1388 C C . ILE A 1 171 ? -5.117 -9.741 -19.221 1.00 69.38 171 ILE A C 1
ATOM 1390 O O . ILE A 1 171 ? -4.761 -9.314 -18.118 1.00 69.38 171 ILE A O 1
ATOM 1394 N N . ILE A 1 172 ? -5.213 -11.048 -19.484 1.00 73.44 172 ILE A N 1
ATOM 1395 C CA . ILE A 1 172 ? -5.098 -12.101 -18.463 1.00 73.44 172 ILE A CA 1
ATOM 1396 C C . ILE A 1 172 ? -3.748 -12.070 -17.735 1.00 73.44 172 ILE A C 1
ATOM 1398 O O . ILE A 1 172 ? -3.687 -12.348 -16.538 1.00 73.44 172 ILE A O 1
ATOM 1402 N N . GLU A 1 173 ? -2.683 -11.677 -18.437 1.00 69.75 173 GLU A N 1
ATOM 1403 C CA . GLU A 1 173 ? -1.323 -11.579 -17.902 1.00 69.75 173 GLU A CA 1
ATOM 1404 C C . GLU A 1 173 ? -1.248 -10.614 -16.717 1.00 69.75 173 GLU A C 1
ATOM 1406 O O . GLU A 1 173 ? -0.544 -10.874 -15.741 1.00 69.75 173 GLU A O 1
ATOM 1411 N N . TYR A 1 174 ? -2.034 -9.536 -16.753 1.00 71.62 174 TYR A N 1
ATOM 1412 C CA . TYR A 1 174 ? -2.057 -8.528 -15.700 1.00 71.62 174 TYR A CA 1
ATOM 1413 C C . TYR A 1 174 ? -2.782 -8.983 -14.435 1.00 71.62 174 TYR A C 1
ATOM 1415 O O . TYR A 1 174 ? -2.589 -8.375 -13.384 1.00 71.62 174 TYR A O 1
ATOM 1423 N N . ARG A 1 175 ? -3.514 -10.107 -14.465 1.00 70.69 175 ARG A N 1
ATOM 1424 C CA . ARG A 1 175 ? -4.013 -10.739 -13.231 1.00 70.69 175 ARG A CA 1
ATOM 1425 C C . ARG A 1 175 ? -2.868 -11.191 -12.325 1.00 70.69 175 ARG A C 1
ATOM 1427 O O . ARG A 1 175 ? -3.054 -11.276 -11.115 1.00 70.69 175 ARG A O 1
ATOM 1434 N N . ALA A 1 176 ? -1.668 -11.418 -12.870 1.00 73.88 176 ALA A N 1
ATOM 1435 C CA . ALA A 1 176 ? -0.476 -11.667 -12.063 1.00 73.88 176 ALA A CA 1
ATOM 1436 C C . ALA A 1 176 ? -0.125 -10.478 -11.150 1.00 73.88 176 ALA A C 1
ATOM 1438 O O . ALA A 1 176 ? 0.459 -10.688 -10.090 1.00 73.88 176 ALA A O 1
ATOM 1439 N N . ALA A 1 177 ? -0.542 -9.250 -11.481 1.00 70.06 177 ALA A N 1
ATOM 1440 C CA . ALA A 1 177 ? -0.366 -8.100 -10.599 1.00 70.06 177 ALA A CA 1
ATOM 1441 C C . ALA A 1 177 ? -1.138 -8.257 -9.278 1.00 70.06 177 ALA A C 1
ATOM 1443 O O . ALA A 1 177 ? -0.650 -7.795 -8.252 1.00 70.06 177 ALA A O 1
ATOM 1444 N N . LEU A 1 178 ? -2.273 -8.974 -9.258 1.00 71.00 178 LEU A N 1
ATOM 1445 C CA . LEU A 1 178 ? -2.967 -9.327 -8.009 1.00 71.00 178 LEU A CA 1
ATOM 1446 C C . LEU A 1 178 ? -2.117 -10.249 -7.134 1.00 71.00 178 LEU A C 1
ATOM 1448 O O . LEU A 1 178 ? -2.083 -10.087 -5.919 1.00 71.00 178 LEU A O 1
ATOM 1452 N N . LYS A 1 179 ? -1.373 -11.176 -7.749 1.00 68.88 179 LYS A N 1
ATOM 1453 C CA . LYS A 1 179 ? -0.397 -11.995 -7.021 1.00 68.88 179 LYS A CA 1
ATOM 1454 C C . LYS A 1 179 ? 0.772 -11.151 -6.517 1.00 68.88 179 LYS A C 1
ATOM 1456 O O . LYS A 1 179 ? 1.267 -11.391 -5.436 1.00 68.88 179 LYS A O 1
ATOM 1461 N N . ILE A 1 180 ? 1.211 -10.117 -7.232 1.00 65.25 180 ILE A N 1
ATOM 1462 C CA . ILE A 1 180 ? 2.256 -9.223 -6.699 1.00 65.25 180 ILE A CA 1
ATOM 1463 C C . ILE A 1 180 ? 1.728 -8.346 -5.558 1.00 65.25 180 ILE A C 1
ATOM 1465 O O . ILE A 1 180 ? 2.436 -8.124 -4.579 1.00 65.25 180 ILE A O 1
ATOM 1469 N N . LEU A 1 181 ? 0.468 -7.911 -5.620 1.00 65.12 181 LEU A N 1
ATOM 1470 C CA . LEU A 1 181 ? -0.197 -7.327 -4.454 1.00 65.12 181 LEU A CA 1
ATOM 1471 C C . LEU A 1 181 ? -0.213 -8.314 -3.280 1.00 65.12 181 LEU A C 1
ATOM 1473 O O . LEU A 1 181 ? -0.004 -7.910 -2.140 1.00 65.12 181 LEU A O 1
ATOM 1477 N N . SER A 1 182 ? -0.356 -9.608 -3.572 1.00 59.03 182 SER A N 1
ATOM 1478 C CA . SER A 1 182 ? -0.268 -10.695 -2.600 1.00 59.03 182 SER A CA 1
ATOM 1479 C C . SER A 1 182 ? 1.163 -10.997 -2.120 1.00 59.03 182 SER A C 1
ATOM 1481 O O . SER A 1 182 ? 1.319 -11.513 -1.020 1.00 59.03 182 SER A O 1
ATOM 1483 N N . VAL A 1 183 ? 2.215 -10.646 -2.879 1.00 51.00 183 VAL A N 1
ATOM 1484 C CA . VAL A 1 183 ? 3.640 -10.819 -2.498 1.00 51.00 183 VAL A CA 1
ATOM 1485 C C . VAL A 1 183 ? 4.026 -9.929 -1.312 1.00 51.00 183 VAL A C 1
ATOM 1487 O O . VAL A 1 183 ? 4.902 -10.291 -0.527 1.00 51.00 183 VAL A O 1
ATOM 1490 N N . TYR A 1 184 ? 3.321 -8.813 -1.087 1.00 52.84 184 TYR A N 1
ATOM 1491 C CA . TYR A 1 184 ? 3.431 -8.073 0.178 1.00 52.84 184 TYR A CA 1
ATOM 1492 C C . TYR A 1 184 ? 3.019 -8.913 1.400 1.00 52.84 184 TYR A C 1
ATOM 1494 O O . TYR A 1 184 ? 3.351 -8.549 2.528 1.00 52.84 184 TYR A O 1
ATOM 1502 N N . PHE A 1 185 ? 2.321 -10.029 1.181 1.00 53.78 185 PHE A N 1
ATOM 1503 C CA . PHE A 1 185 ? 1.623 -10.810 2.190 1.00 53.78 185 PHE A CA 1
ATOM 1504 C C . PHE A 1 185 ? 1.767 -12.322 1.955 1.00 53.78 185 PHE A C 1
ATOM 1506 O O . PHE A 1 185 ? 0.810 -13.074 2.160 1.00 53.78 185 PHE A O 1
ATOM 1513 N N . GLU A 1 186 ? 2.944 -12.779 1.506 1.00 61.53 186 GLU A N 1
ATOM 1514 C CA . GLU A 1 186 ? 3.293 -14.207 1.516 1.00 61.53 186 GLU A CA 1
ATOM 1515 C C . GLU A 1 186 ? 3.150 -14.713 2.960 1.00 61.53 186 GLU A C 1
ATOM 1517 O O . GLU A 1 186 ? 4.032 -14.480 3.788 1.00 61.53 186 GLU A O 1
ATOM 1522 N N . ARG A 1 187 ? 2.001 -15.340 3.269 1.00 61.94 187 ARG A N 1
ATOM 1523 C CA . ARG A 1 187 ? 1.602 -15.733 4.634 1.00 61.94 187 ARG A CA 1
ATOM 1524 C C . ARG A 1 187 ? 2.693 -16.554 5.317 1.00 61.94 187 ARG A C 1
ATOM 1526 O O . ARG A 1 187 ? 2.970 -16.347 6.489 1.00 61.94 187 ARG A O 1
ATOM 1533 N N . ASP A 1 188 ? 3.374 -17.391 4.543 1.00 67.50 188 ASP A N 1
ATOM 1534 C CA . ASP A 1 188 ? 4.404 -18.307 5.036 1.00 67.50 188 ASP A CA 1
ATOM 1535 C C . ASP A 1 188 ? 5.773 -17.637 5.246 1.00 67.50 188 ASP A C 1
ATOM 1537 O O . ASP A 1 188 ? 6.687 -18.235 5.811 1.00 67.50 188 ASP A O 1
ATOM 1541 N N . LYS A 1 189 ? 5.951 -16.397 4.776 1.00 76.06 189 LYS A N 1
ATOM 1542 C CA . LYS A 1 189 ? 7.238 -15.689 4.815 1.00 76.06 189 LYS A CA 1
ATOM 1543 C C . LYS A 1 189 ? 7.382 -14.757 6.004 1.00 76.06 189 LYS A C 1
ATOM 1545 O O . LYS A 1 189 ? 8.506 -14.435 6.395 1.00 76.06 189 LYS A O 1
ATOM 1550 N N . TYR A 1 190 ? 6.266 -14.288 6.548 1.00 81.12 190 TYR A N 1
ATOM 1551 C CA . TYR A 1 190 ? 6.257 -13.306 7.620 1.00 81.12 190 TYR A CA 1
ATOM 1552 C C . TYR A 1 190 ? 5.559 -13.872 8.848 1.00 81.12 190 TYR A C 1
ATOM 1554 O O . TYR A 1 190 ? 4.521 -14.514 8.709 1.00 81.12 190 TYR A O 1
ATOM 1562 N N . PRO A 1 191 ? 6.103 -13.636 10.053 1.00 84.25 191 PRO A N 1
ATOM 1563 C CA . PRO A 1 191 ? 5.476 -14.125 11.266 1.00 84.25 191 PRO A CA 1
ATOM 1564 C C . PRO A 1 191 ? 4.079 -13.517 11.410 1.00 84.25 191 PRO A C 1
ATOM 1566 O O . PRO A 1 191 ? 3.901 -12.293 11.309 1.00 84.25 191 PRO A O 1
ATOM 1569 N N . GLU A 1 192 ? 3.104 -14.390 11.651 1.00 86.19 192 GLU A N 1
ATOM 1570 C CA . GLU A 1 192 ? 1.758 -13.995 12.044 1.00 86.19 192 GLU A CA 1
ATOM 1571 C C . GLU A 1 192 ? 1.817 -13.194 13.346 1.00 86.19 192 GLU A C 1
ATOM 1573 O O . GLU A 1 192 ? 2.623 -13.451 14.246 1.00 86.19 192 GLU A O 1
ATOM 1578 N N . VAL A 1 193 ? 0.970 -12.178 13.418 1.00 84.44 193 VAL A N 1
ATOM 1579 C CA . VAL A 1 193 ? 0.835 -11.302 14.571 1.00 84.44 193 VAL A CA 1
ATOM 1580 C C . VAL A 1 193 ? -0.387 -11.742 15.350 1.00 84.44 193 VAL A C 1
ATOM 1582 O O . VAL A 1 193 ? -1.469 -11.882 14.786 1.00 84.44 193 VAL A O 1
ATOM 1585 N N . HIS A 1 194 ? -0.232 -11.905 16.662 1.00 87.31 194 HIS A N 1
ATOM 1586 C CA . HIS A 1 194 ? -1.358 -12.21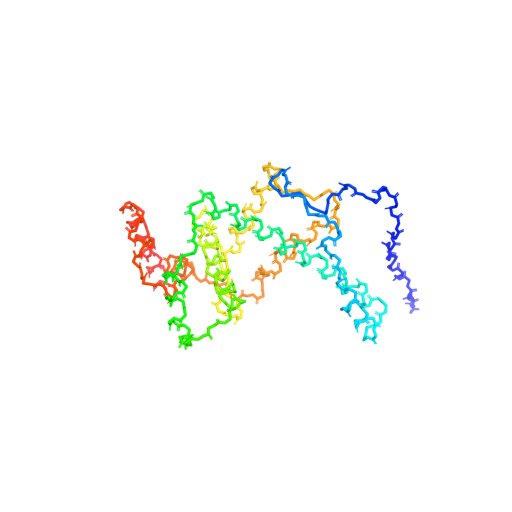8 17.532 1.00 87.31 194 HIS A CA 1
ATOM 1587 C C . HIS A 1 194 ? -2.458 -11.154 17.378 1.00 87.31 194 HIS A C 1
ATOM 1589 O O . HIS A 1 194 ? -2.172 -9.956 17.382 1.00 87.31 194 HIS A O 1
ATOM 1595 N N . GLU A 1 195 ? -3.724 -11.567 17.319 1.00 83.50 195 GLU A N 1
ATOM 1596 C CA . GLU A 1 195 ? -4.869 -10.683 17.042 1.00 83.50 195 GLU A CA 1
ATOM 1597 C C . GLU A 1 195 ? -4.887 -9.425 17.931 1.00 83.50 195 GLU A C 1
ATOM 1599 O O . GLU A 1 195 ? -5.064 -8.307 17.453 1.00 83.50 195 GLU A O 1
ATOM 1604 N N . LEU A 1 196 ? -4.602 -9.576 19.231 1.00 82.38 196 LEU A N 1
ATOM 1605 C CA . LEU A 1 196 ? -4.488 -8.445 20.164 1.00 82.38 196 LEU A CA 1
ATOM 1606 C C . LEU A 1 196 ? -3.418 -7.418 19.769 1.00 82.38 196 LEU A C 1
ATOM 1608 O O . LEU A 1 196 ? -3.573 -6.224 20.021 1.00 82.38 196 LEU A O 1
ATOM 1612 N N . GLU A 1 197 ? -2.291 -7.878 19.244 1.00 85.56 197 GLU A N 1
ATOM 1613 C CA . GLU A 1 197 ? -1.191 -7.021 18.821 1.00 85.56 197 GLU A CA 1
ATOM 1614 C C . GLU A 1 197 ? -1.541 -6.284 17.526 1.00 85.56 197 GLU A C 1
ATOM 1616 O O . GLU A 1 197 ? -1.318 -5.074 17.450 1.00 85.56 197 GLU A O 1
ATOM 1621 N N . ALA A 1 198 ? -2.180 -6.965 16.570 1.00 87.44 198 ALA A N 1
ATOM 1622 C CA . ALA A 1 198 ? -2.723 -6.341 15.366 1.00 87.44 198 ALA A CA 1
ATOM 1623 C C . ALA A 1 198 ? -3.783 -5.285 15.716 1.00 87.44 198 ALA A C 1
ATOM 1625 O O . ALA A 1 198 ? -3.687 -4.138 15.279 1.00 87.44 198 ALA A O 1
ATOM 1626 N N . LEU A 1 199 ? -4.724 -5.627 16.601 1.00 84.12 199 LEU A N 1
ATOM 1627 C CA . LEU A 1 199 ? -5.762 -4.716 17.075 1.00 84.12 199 LEU A CA 1
ATOM 1628 C C . LEU A 1 199 ? -5.157 -3.473 17.740 1.00 84.12 199 LEU A C 1
ATOM 1630 O O . LEU A 1 199 ? -5.543 -2.353 17.422 1.00 84.12 199 LEU A O 1
ATOM 1634 N N . LYS A 1 200 ? -4.164 -3.639 18.623 1.00 83.38 200 LYS A N 1
ATOM 1635 C CA . LYS A 1 200 ? -3.446 -2.496 19.213 1.00 83.38 200 LYS A CA 1
ATOM 1636 C C . LYS A 1 200 ? -2.781 -1.638 18.141 1.00 83.38 200 LYS A C 1
ATOM 1638 O O . LYS A 1 200 ? -2.897 -0.422 18.205 1.00 83.38 200 LYS A O 1
ATOM 1643 N N . TYR A 1 201 ? -2.109 -2.254 17.172 1.00 86.06 201 TYR A N 1
ATOM 1644 C CA . TYR A 1 201 ? -1.403 -1.534 16.116 1.00 86.06 201 TYR A CA 1
ATOM 1645 C C . TYR A 1 201 ? -2.335 -0.717 15.217 1.00 86.06 201 TYR A C 1
ATOM 1647 O O . TYR A 1 201 ? -1.992 0.409 14.871 1.00 86.06 201 TYR A O 1
ATOM 1655 N N . PHE A 1 202 ? -3.492 -1.262 14.833 1.00 86.94 202 PHE A N 1
ATOM 1656 C CA . PHE A 1 202 ? -4.431 -0.587 13.928 1.00 86.94 202 PHE A CA 1
ATOM 1657 C C . PHE A 1 202 ? -5.366 0.392 14.634 1.00 86.94 202 PHE A C 1
ATOM 1659 O O . PHE A 1 202 ? -5.822 1.347 14.008 1.00 86.94 202 PHE A O 1
ATOM 1666 N N . LEU A 1 203 ? -5.616 0.208 15.932 1.00 79.75 203 LEU A N 1
ATOM 1667 C CA . LEU A 1 203 ? -6.328 1.195 16.745 1.00 79.75 203 LEU A CA 1
ATOM 1668 C C . LEU A 1 203 ? -5.427 2.339 17.201 1.00 79.75 203 LEU A C 1
ATOM 1670 O O . LEU A 1 203 ? -5.915 3.436 17.475 1.00 79.75 203 LEU A O 1
ATOM 1674 N N . GLN A 1 204 ? -4.127 2.076 17.321 1.00 77.81 204 GLN A N 1
ATOM 1675 C CA . GLN A 1 204 ? -3.178 3.014 17.880 1.00 77.81 204 GLN A CA 1
ATOM 1676 C C . GLN A 1 204 ? -1.900 3.060 17.031 1.00 77.81 204 GLN A C 1
ATOM 1678 O O . GLN A 1 204 ? -1.007 2.224 17.208 1.00 77.81 204 GLN A O 1
ATOM 1683 N N . PRO A 1 205 ? -1.753 4.077 16.164 1.00 74.06 205 PRO A N 1
ATOM 1684 C CA . PRO A 1 205 ? -0.476 4.302 15.519 1.00 74.06 205 PRO A CA 1
ATOM 1685 C C . PRO A 1 205 ? 0.541 4.653 16.603 1.00 74.06 205 PRO A C 1
ATOM 1687 O O . PRO A 1 205 ? 0.262 5.439 17.509 1.00 74.06 205 PRO A O 1
ATOM 1690 N N . SER A 1 206 ? 1.741 4.087 16.518 1.00 70.44 206 SER A N 1
ATOM 1691 C CA . SER A 1 206 ? 2.767 4.293 17.544 1.00 70.44 206 SER A CA 1
ATOM 1692 C C . SER A 1 206 ? 3.273 5.745 17.609 1.00 70.44 206 SER A C 1
ATOM 1694 O O . SER A 1 206 ? 3.883 6.130 18.607 1.00 70.44 206 SER A O 1
ATOM 1696 N N . TRP A 1 207 ? 2.991 6.548 16.576 1.00 68.62 207 TRP A N 1
ATOM 1697 C CA . TRP A 1 207 ? 3.306 7.975 16.492 1.00 68.62 207 TRP A CA 1
ATOM 1698 C C . TRP A 1 207 ? 2.205 8.912 16.980 1.00 68.62 207 TRP A C 1
ATOM 1700 O O . TRP A 1 207 ? 2.485 10.082 17.207 1.00 68.62 207 TRP A O 1
ATOM 1710 N N . GLY A 1 208 ? 0.962 8.451 17.107 1.00 63.59 208 GLY A N 1
ATOM 1711 C CA . GLY A 1 208 ? -0.148 9.303 17.523 1.00 63.59 208 GLY A CA 1
ATOM 1712 C C . GLY A 1 208 ? -0.420 9.162 19.019 1.00 63.59 208 GLY A C 1
ATOM 1713 O O . GLY A 1 208 ? -0.265 8.064 19.567 1.00 63.59 208 GLY A O 1
ATOM 1714 N N . PRO A 1 209 ? -0.877 10.221 19.71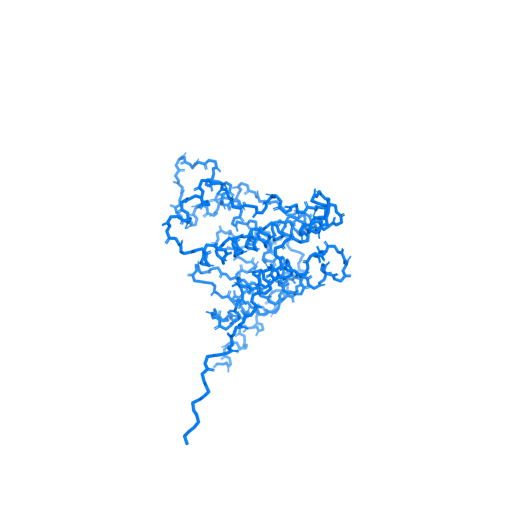5 1.00 52.09 209 PRO A N 1
ATOM 1715 C CA . PRO A 1 209 ? -1.497 10.011 21.013 1.00 52.09 209 PRO A CA 1
ATOM 1716 C C . PRO A 1 209 ? -2.657 9.021 20.836 1.00 52.09 209 PRO A C 1
ATOM 1718 O O . PRO A 1 209 ? -3.392 9.092 19.853 1.00 52.09 209 PRO A O 1
ATOM 1721 N N . PHE A 1 210 ? -2.844 8.126 21.814 1.00 49.28 210 PHE A N 1
ATOM 1722 C CA . PHE A 1 210 ? -3.883 7.075 21.893 1.00 49.28 210 PHE A CA 1
ATOM 1723 C C . PHE A 1 210 ? -5.323 7.583 21.653 1.00 49.28 210 PHE A C 1
ATOM 1725 O O . PHE A 1 210 ? -6.282 6.825 21.676 1.00 49.28 210 PHE A O 1
ATOM 1732 N N . ASN A 1 211 ? -5.505 8.886 21.481 1.00 52.62 211 ASN A N 1
ATOM 1733 C CA . ASN A 1 211 ? -6.684 9.583 21.908 1.00 52.62 211 ASN A CA 1
ATOM 1734 C C . ASN A 1 211 ? -7.535 10.121 20.770 1.00 52.62 211 ASN A C 1
ATOM 1736 O O . ASN A 1 211 ? -8.734 10.043 20.918 1.00 52.62 211 ASN A O 1
ATOM 1740 N N . GLU A 1 212 ? -7.049 10.618 19.638 1.00 56.34 212 GLU A N 1
ATOM 1741 C CA . GLU A 1 212 ? -7.987 11.353 18.765 1.00 56.34 212 GLU A CA 1
ATOM 1742 C C . GLU A 1 212 ? -8.954 10.444 18.000 1.00 56.34 212 GLU A C 1
ATOM 1744 O O . GLU A 1 212 ? -10.162 10.578 18.180 1.00 56.34 212 GLU A O 1
ATOM 1749 N N . ARG A 1 213 ? -8.471 9.436 17.260 1.00 56.19 213 ARG A N 1
ATO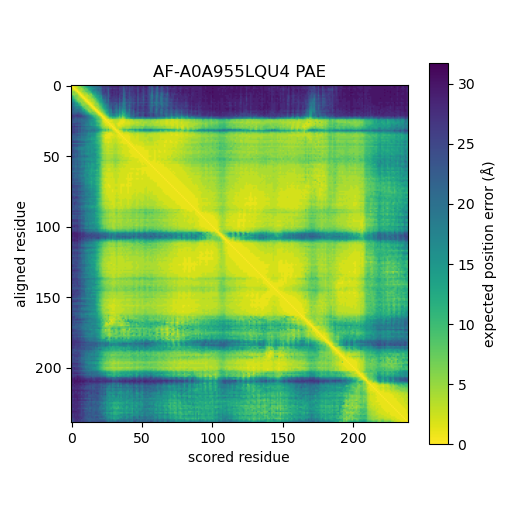M 1750 C CA . ARG A 1 213 ? -9.364 8.478 16.576 1.00 56.19 213 ARG A CA 1
ATOM 1751 C C . ARG A 1 213 ? -10.191 7.657 17.557 1.00 56.19 213 ARG A C 1
ATOM 1753 O O . ARG A 1 213 ? -11.412 7.633 17.456 1.00 56.19 213 ARG A O 1
ATOM 1760 N N . TYR A 1 214 ? -9.548 7.031 18.543 1.00 62.38 214 TYR A N 1
ATOM 1761 C CA . TYR A 1 214 ? -10.261 6.252 19.555 1.00 62.38 214 TYR A CA 1
ATOM 1762 C C . TYR A 1 214 ? -11.240 7.117 20.366 1.00 62.38 214 TYR A C 1
ATOM 1764 O O . TYR A 1 214 ? -12.319 6.636 20.707 1.00 62.38 214 TYR A O 1
ATOM 1772 N N . ASN A 1 215 ? -10.928 8.389 20.658 1.00 62.59 215 ASN A N 1
ATOM 1773 C CA . ASN A 1 215 ? -11.872 9.270 21.351 1.00 62.59 215 ASN A CA 1
ATOM 1774 C C . ASN A 1 215 ? -12.955 9.843 20.436 1.00 62.59 215 ASN A 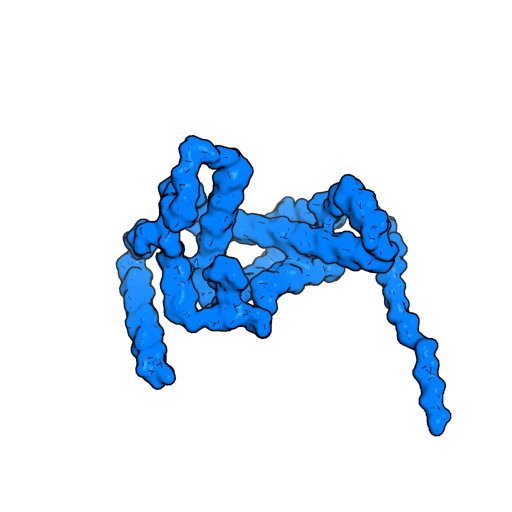C 1
ATOM 1776 O O . ASN A 1 215 ? -14.020 10.172 20.958 1.00 62.59 215 ASN A O 1
ATOM 1780 N N . ALA A 1 216 ? -12.729 9.914 19.126 1.00 65.94 216 ALA A N 1
ATOM 1781 C CA . ALA A 1 216 ? -13.742 10.282 18.143 1.00 65.94 216 ALA A CA 1
ATOM 1782 C C . ALA A 1 216 ? -14.743 9.147 17.869 1.00 65.94 216 ALA A C 1
ATOM 1784 O O . ALA A 1 216 ? -15.864 9.418 17.445 1.00 65.94 216 ALA A O 1
ATOM 1785 N N . LEU A 1 217 ? -14.387 7.885 18.152 1.00 62.00 217 LEU A N 1
ATOM 1786 C CA . LEU A 1 217 ? -15.325 6.768 18.022 1.00 62.00 217 LEU A CA 1
ATOM 1787 C C . LEU A 1 217 ? -16.569 6.972 18.908 1.00 62.00 217 LEU A C 1
ATOM 1789 O O . LEU A 1 217 ? -16.452 7.451 20.041 1.00 62.00 217 LEU A O 1
ATOM 1793 N N . PRO A 1 218 ? -17.763 6.536 18.469 1.00 70.56 218 PRO A N 1
ATOM 1794 C CA . PRO A 1 218 ? -18.930 6.467 19.338 1.00 70.56 218 PRO A CA 1
ATOM 1795 C C . PRO A 1 218 ? -18.631 5.659 20.608 1.00 70.56 218 PRO A C 1
ATOM 1797 O O . PRO A 1 218 ? -17.905 4.664 20.576 1.00 70.56 218 PRO A O 1
ATOM 1800 N N . MET A 1 219 ? -19.225 6.036 21.745 1.00 67.69 219 MET A N 1
ATOM 1801 C CA . MET A 1 219 ? -18.985 5.355 23.031 1.00 67.69 219 MET A CA 1
ATOM 1802 C C . MET A 1 219 ? -19.241 3.838 22.957 1.00 67.69 219 MET A C 1
ATOM 1804 O O . MET A 1 219 ? -18.523 3.058 23.579 1.00 67.69 219 MET A O 1
ATOM 1808 N N . ARG A 1 220 ? -20.217 3.410 22.146 1.00 68.31 220 ARG A N 1
ATOM 1809 C CA . ARG A 1 220 ? -20.509 1.994 21.878 1.00 68.31 220 ARG A CA 1
ATOM 1810 C C . ARG A 1 220 ? -19.314 1.255 21.267 1.00 68.31 220 ARG A C 1
ATOM 1812 O O . ARG A 1 220 ? -18.984 0.167 21.729 1.00 68.31 220 ARG A O 1
ATOM 1819 N N . GLU A 1 221 ? -18.637 1.867 20.300 1.00 67.81 221 GLU A N 1
ATOM 1820 C CA . GLU A 1 221 ? -17.450 1.295 19.657 1.00 67.81 221 GLU A CA 1
ATOM 1821 C C . GLU A 1 221 ? -16.257 1.248 20.606 1.00 67.81 221 GLU A C 1
ATOM 1823 O O . GLU A 1 221 ? -15.592 0.220 20.734 1.00 67.81 221 GLU A O 1
ATOM 1828 N N . LYS A 1 222 ? -16.057 2.309 21.395 1.00 69.44 222 LYS A N 1
ATOM 1829 C CA . LYS A 1 222 ? -15.052 2.305 22.467 1.00 69.44 222 LYS A CA 1
ATOM 1830 C C . LYS A 1 222 ? -15.277 1.164 23.459 1.00 69.44 222 LYS A C 1
ATOM 1832 O O . LYS A 1 222 ? -14.319 0.539 23.909 1.00 69.44 222 LYS A O 1
ATOM 1837 N N . ILE A 1 223 ? -16.531 0.886 23.822 1.00 71.00 223 ILE A N 1
ATOM 1838 C CA . ILE A 1 223 ? -16.888 -0.224 24.716 1.00 71.00 223 ILE A CA 1
ATOM 1839 C C . ILE A 1 223 ? -16.632 -1.574 24.038 1.00 71.00 223 ILE A C 1
ATOM 1841 O O . ILE A 1 223 ? -16.044 -2.444 24.679 1.00 71.00 223 ILE A O 1
ATOM 1845 N N . ARG A 1 224 ? -17.005 -1.743 22.761 1.00 81.31 224 ARG A N 1
ATOM 1846 C CA . ARG A 1 224 ? -16.725 -2.963 21.984 1.00 81.31 224 ARG A CA 1
ATOM 1847 C C . ARG A 1 224 ? -15.226 -3.260 21.961 1.00 81.31 224 ARG A C 1
ATOM 1849 O O . ARG A 1 224 ? -14.820 -4.332 22.394 1.00 81.31 224 ARG A O 1
ATOM 1856 N N . ILE A 1 225 ? -14.412 -2.280 21.575 1.00 72.31 225 ILE A N 1
ATOM 1857 C CA . ILE A 1 225 ? -12.944 -2.363 21.567 1.00 72.31 225 ILE A CA 1
ATOM 1858 C C . ILE A 1 225 ? -12.401 -2.657 22.976 1.00 72.31 225 ILE A C 1
ATOM 1860 O O . ILE A 1 225 ? -11.583 -3.558 23.149 1.00 72.31 225 ILE A O 1
ATOM 1864 N N . ARG A 1 226 ? -12.913 -1.939 23.990 1.00 75.69 226 ARG A N 1
ATOM 1865 C CA . ARG A 1 226 ? -12.839 -2.230 25.440 1.00 75.69 226 ARG A CA 1
ATOM 1866 C C . ARG A 1 226 ? -12.856 -3.727 25.738 1.00 75.69 226 ARG A C 1
ATOM 1868 O O . ARG A 1 226 ? -11.922 -4.316 26.294 1.00 75.69 226 ARG A O 1
ATOM 1875 N N . ASN A 1 227 ? -13.989 -4.310 25.386 1.00 76.75 227 ASN A N 1
ATOM 1876 C CA . ASN A 1 227 ? -14.342 -5.676 25.709 1.00 76.75 227 ASN A CA 1
ATOM 1877 C C . ASN A 1 227 ? -13.519 -6.669 24.895 1.00 76.75 227 ASN A C 1
ATOM 1879 O O . ASN A 1 227 ? -13.060 -7.651 25.471 1.00 76.75 227 ASN A O 1
ATOM 1883 N N . GLU A 1 228 ? -13.246 -6.382 23.622 1.00 76.88 228 GLU A N 1
ATOM 1884 C CA . GLU A 1 228 ? -12.438 -7.259 22.775 1.00 76.88 228 GLU A CA 1
ATOM 1885 C C . GLU A 1 228 ? -10.985 -7.306 23.250 1.00 76.88 228 GLU A C 1
ATOM 1887 O O . GLU A 1 228 ? -10.438 -8.380 23.483 1.00 76.88 228 GLU A O 1
ATOM 1892 N N . ILE A 1 229 ? -10.385 -6.153 23.565 1.00 75.38 229 ILE A N 1
ATOM 1893 C CA . ILE A 1 229 ? -9.049 -6.093 24.176 1.00 75.38 229 ILE A CA 1
ATOM 1894 C C . ILE A 1 229 ? -9.021 -6.878 25.494 1.00 75.38 229 ILE A C 1
ATOM 1896 O O . ILE A 1 229 ? -8.047 -7.579 25.781 1.00 75.38 229 ILE A O 1
ATOM 1900 N N . LYS A 1 230 ? -10.069 -6.767 26.320 1.00 75.12 230 LYS A N 1
ATOM 1901 C CA . LYS A 1 230 ? -10.167 -7.506 27.587 1.00 75.12 230 LYS A CA 1
ATOM 1902 C C . LYS A 1 230 ? -10.281 -9.015 27.351 1.00 75.12 230 LYS A C 1
ATOM 1904 O O . LYS A 1 230 ? -9.570 -9.766 28.014 1.00 75.12 230 LYS A O 1
ATOM 1909 N N . ARG A 1 231 ? -11.125 -9.446 26.410 1.00 85.19 231 ARG A N 1
ATOM 1910 C CA . ARG A 1 231 ? -11.315 -10.847 26.007 1.00 85.19 231 ARG A CA 1
ATOM 1911 C C . ARG A 1 231 ? -10.009 -11.450 25.496 1.00 85.19 231 ARG A C 1
ATOM 1913 O O . ARG A 1 231 ? -9.572 -12.475 26.011 1.00 85.19 231 ARG A O 1
ATOM 1920 N N . LEU A 1 232 ? -9.339 -10.774 24.570 1.00 73.50 232 LEU A N 1
ATOM 1921 C CA . LEU A 1 232 ? -8.083 -11.239 23.986 1.00 73.50 232 LEU A CA 1
ATOM 1922 C C . LEU A 1 232 ? -6.952 -11.333 25.022 1.00 73.50 232 LEU A C 1
ATOM 1924 O O . LEU A 1 232 ? -6.152 -12.262 24.976 1.00 73.50 232 LEU A O 1
ATOM 1928 N N . ARG A 1 233 ? -6.904 -10.431 26.014 1.00 74.75 233 ARG A N 1
ATOM 1929 C CA . ARG A 1 233 ? -5.958 -10.541 27.144 1.00 74.75 233 ARG A CA 1
ATOM 1930 C C . ARG A 1 233 ? -6.208 -11.767 28.022 1.00 74.75 233 ARG A C 1
ATOM 1932 O O . ARG A 1 233 ? -5.261 -12.262 28.623 1.00 74.75 233 ARG A O 1
ATOM 1939 N N . ILE A 1 234 ? -7.459 -12.208 28.157 1.00 82.00 234 ILE A N 1
ATOM 1940 C CA . ILE A 1 234 ? -7.795 -13.419 28.918 1.00 82.00 234 ILE A CA 1
ATOM 1941 C C . ILE A 1 234 ? -7.307 -14.648 28.152 1.00 82.00 234 ILE A C 1
ATOM 1943 O O . ILE A 1 234 ? -6.632 -15.483 28.744 1.00 82.00 234 ILE A O 1
ATOM 1947 N N . ILE A 1 235 ? -7.573 -14.710 26.843 1.00 74.00 235 ILE A N 1
ATOM 1948 C CA . ILE A 1 235 ? -7.112 -15.801 25.969 1.00 74.00 235 ILE A CA 1
ATOM 1949 C C . ILE A 1 235 ? -5.583 -15.898 25.992 1.00 74.00 235 ILE A C 1
ATOM 1951 O O . ILE A 1 235 ? -5.047 -16.968 26.245 1.00 74.00 235 ILE A O 1
ATOM 1955 N N . GLN A 1 236 ? -4.879 -14.772 25.836 1.00 73.88 236 GLN A N 1
ATOM 1956 C CA . GLN A 1 236 ? -3.413 -14.746 25.841 1.00 73.88 236 GLN A CA 1
ATOM 1957 C C . GLN A 1 236 ? -2.797 -15.236 27.161 1.00 73.88 236 GLN A C 1
ATOM 1959 O O . GLN A 1 236 ? -1.688 -15.746 27.156 1.00 73.88 236 GLN A O 1
ATOM 1964 N N . LYS A 1 237 ? -3.480 -15.062 28.299 1.00 80.50 237 LYS A N 1
ATOM 1965 C CA . LYS A 1 237 ? -3.003 -15.564 29.599 1.00 80.50 237 LYS A CA 1
ATOM 1966 C C . LYS A 1 237 ? -3.254 -17.060 29.805 1.00 80.50 237 LYS A C 1
ATOM 1968 O O . LYS A 1 237 ? -2.718 -17.616 30.757 1.00 80.50 237 LYS A O 1
ATOM 1973 N N . ALA A 1 238 ? -4.137 -17.656 29.007 1.00 79.19 238 ALA A N 1
ATOM 1974 C CA . ALA A 1 238 ? -4.506 -19.064 29.106 1.00 79.19 238 ALA A CA 1
ATOM 1975 C C . ALA A 1 238 ? -3.652 -19.971 28.202 1.00 79.19 238 ALA A C 1
ATOM 1977 O O . ALA A 1 238 ? -3.691 -21.187 28.380 1.00 79.19 238 ALA A O 1
ATOM 1978 N N . LEU A 1 239 ? -2.921 -19.379 27.252 1.00 74.62 239 LEU A N 1
ATOM 1979 C CA . LEU A 1 239 ? -1.915 -20.020 26.401 1.00 74.62 239 LEU A CA 1
ATOM 1980 C C . LEU A 1 239 ? -0.528 -19.900 27.042 1.00 74.62 239 LEU A C 1
ATOM 1982 O O . LEU A 1 239 ? 0.248 -20.869 26.909 1.00 74.62 239 LEU A O 1
#